Protein AF-A0A0K0FES2-F1 (afdb_monomer)

Structure (mmCIF, N/CA/C/O backbone):
data_AF-A0A0K0FES2-F1
#
_entry.id   AF-A0A0K0FES2-F1
#
loop_
_atom_site.group_PDB
_atom_site.id
_atom_site.type_symbol
_atom_site.label_atom_id
_atom_site.label_alt_id
_atom_site.label_comp_id
_atom_site.label_asym_id
_atom_site.lab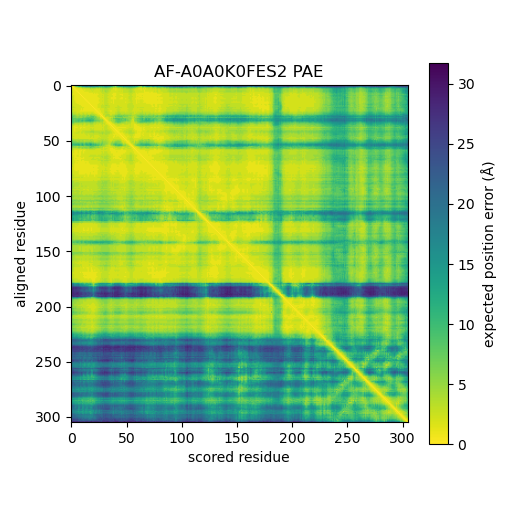el_entity_id
_atom_site.label_seq_id
_atom_site.pdbx_PDB_ins_code
_atom_site.Cartn_x
_atom_site.Cartn_y
_atom_site.Cartn_z
_atom_site.occupancy
_atom_site.B_iso_or_equiv
_atom_site.auth_seq_id
_atom_site.auth_comp_id
_atom_site.auth_asym_id
_atom_site.auth_atom_id
_atom_site.pdbx_PDB_model_num
ATOM 1 N N . MET A 1 1 ? 7.148 21.217 19.632 1.00 57.31 1 MET A N 1
ATOM 2 C CA . MET A 1 1 ? 5.754 20.714 19.602 1.00 57.31 1 MET A CA 1
ATOM 3 C C . MET A 1 1 ? 5.647 19.567 20.592 1.00 57.31 1 MET A C 1
ATOM 5 O O . MET A 1 1 ? 6.517 18.709 20.567 1.00 57.31 1 MET A O 1
ATOM 9 N N . THR A 1 2 ? 4.673 19.573 21.501 1.00 81.00 2 THR A N 1
ATOM 10 C CA . THR A 1 2 ? 4.538 18.557 22.569 1.00 81.00 2 THR A CA 1
ATOM 11 C C . THR A 1 2 ? 3.471 17.501 22.274 1.00 81.00 2 THR A C 1
ATOM 13 O O . THR A 1 2 ? 3.542 16.407 22.841 1.00 81.00 2 THR A O 1
ATOM 16 N N . GLU A 1 3 ? 2.556 17.795 21.350 1.00 92.50 3 GLU A N 1
ATOM 17 C CA . GLU A 1 3 ? 1.359 17.010 21.032 1.00 92.50 3 GLU A CA 1
ATOM 18 C C . GLU A 1 3 ? 1.371 16.481 19.591 1.00 92.50 3 GLU A C 1
ATOM 20 O O . GLU A 1 3 ? 2.145 16.947 18.751 1.00 92.50 3 GLU A O 1
ATOM 25 N N . LEU A 1 4 ? 0.512 15.495 19.319 1.00 96.62 4 LEU A N 1
ATOM 26 C CA . LEU A 1 4 ? 0.310 14.952 17.977 1.00 96.62 4 LEU A CA 1
ATOM 27 C C . LEU A 1 4 ? -0.420 15.959 17.082 1.00 96.62 4 LEU A C 1
ATOM 29 O O . LEU A 1 4 ? -1.305 16.694 17.522 1.00 96.62 4 LEU A O 1
ATOM 33 N N . ASN A 1 5 ? -0.091 15.959 15.794 1.00 97.00 5 ASN A N 1
ATOM 34 C CA . ASN A 1 5 ? -0.715 16.852 14.827 1.00 97.00 5 ASN A CA 1
ATOM 35 C C . ASN A 1 5 ? -2.089 16.326 14.371 1.00 97.00 5 ASN A C 1
ATOM 37 O O . ASN A 1 5 ? -2.233 15.639 13.356 1.00 97.00 5 ASN A O 1
ATOM 41 N N . ASN A 1 6 ? -3.128 16.703 15.118 1.00 95.62 6 ASN A N 1
ATOM 42 C CA . ASN A 1 6 ? -4.512 16.300 14.852 1.00 95.62 6 ASN A CA 1
ATOM 43 C C . ASN A 1 6 ? -5.015 16.696 13.454 1.00 95.62 6 ASN A C 1
ATOM 45 O O . ASN A 1 6 ? -5.853 15.998 12.886 1.00 95.62 6 ASN A O 1
ATOM 49 N N . ASN A 1 7 ? -4.510 17.787 12.870 1.00 97.62 7 ASN A N 1
ATOM 50 C CA . ASN A 1 7 ? -4.913 18.212 11.529 1.00 97.62 7 ASN A CA 1
ATOM 51 C C . ASN A 1 7 ? -4.435 17.216 10.460 1.00 97.62 7 ASN A C 1
ATOM 53 O O . ASN A 1 7 ? -5.210 16.805 9.598 1.00 97.62 7 ASN A O 1
ATOM 57 N N . ILE A 1 8 ? -3.174 16.781 10.535 1.00 98.12 8 ILE A N 1
ATOM 58 C CA . ILE A 1 8 ? -2.629 15.780 9.608 1.00 98.12 8 ILE A CA 1
ATOM 59 C C . ILE A 1 8 ? -3.316 14.428 9.798 1.00 98.12 8 ILE A C 1
ATOM 61 O O . ILE A 1 8 ? -3.669 13.792 8.804 1.00 98.12 8 ILE A O 1
ATOM 65 N N . ILE A 1 9 ? -3.605 14.036 11.044 1.00 98.31 9 ILE A N 1
ATOM 66 C CA . ILE A 1 9 ? -4.370 12.815 11.320 1.00 98.31 9 ILE A CA 1
ATOM 67 C C . ILE A 1 9 ? -5.746 12.878 10.647 1.00 98.31 9 ILE A C 1
ATOM 69 O O . ILE A 1 9 ? -6.097 11.982 9.880 1.00 98.31 9 ILE A O 1
ATOM 73 N N . LYS A 1 10 ? -6.503 13.967 10.839 1.00 98.00 10 LYS A N 1
ATOM 74 C CA . LYS A 1 10 ? -7.818 14.148 10.198 1.00 98.00 10 LYS A CA 1
ATOM 75 C C . LYS A 1 10 ? -7.722 14.141 8.666 1.00 98.00 10 LYS A C 1
ATOM 77 O O . LYS A 1 10 ? -8.583 13.550 8.016 1.00 98.00 10 LYS A O 1
ATOM 82 N N . LYS A 1 11 ? -6.670 14.720 8.074 1.00 98.25 11 LYS A N 1
ATOM 83 C CA . LYS A 1 11 ? -6.424 14.666 6.619 1.00 98.25 11 LYS A CA 1
ATOM 84 C C . LYS A 1 11 ? -6.159 13.244 6.117 1.00 98.25 11 LYS A C 1
ATOM 86 O O . LYS A 1 11 ? -6.722 12.867 5.093 1.00 98.25 11 LYS A O 1
ATOM 91 N N . ALA A 1 12 ? -5.348 12.458 6.827 1.00 98.38 12 ALA A N 1
ATOM 92 C CA . ALA A 1 12 ? -5.082 11.059 6.484 1.00 98.38 12 ALA A CA 1
ATOM 93 C C . ALA A 1 12 ? -6.364 10.214 6.545 1.00 98.38 12 ALA A C 1
ATOM 95 O O . ALA A 1 12 ? -6.692 9.506 5.594 1.00 98.38 12 ALA A O 1
ATOM 96 N N . LEU A 1 13 ? -7.145 10.356 7.622 1.00 98.50 13 LEU A N 1
ATOM 97 C CA . LEU A 1 13 ? -8.442 9.687 7.745 1.00 98.50 13 LEU A CA 1
ATOM 98 C C . LEU A 1 13 ? -9.371 10.077 6.595 1.00 98.50 13 LEU A C 1
ATOM 100 O O . LEU A 1 13 ? -9.965 9.204 5.965 1.00 98.50 13 LEU A O 1
ATOM 104 N N . LYS A 1 14 ? -9.442 11.373 6.264 1.00 98.50 14 LYS A N 1
ATOM 105 C CA . LYS A 1 14 ? -10.292 11.865 5.177 1.00 98.50 14 LYS A CA 1
ATOM 106 C C . LYS A 1 14 ? -9.908 11.293 3.815 1.00 98.50 14 LYS A C 1
ATOM 108 O O . LYS A 1 14 ? -10.781 10.999 3.003 1.00 98.50 14 LYS A O 1
ATOM 113 N N . GLU A 1 15 ? -8.618 11.120 3.561 1.00 98.25 15 GLU A N 1
ATOM 114 C CA . GLU A 1 15 ? -8.127 10.498 2.335 1.00 98.25 15 GLU A CA 1
ATOM 115 C C . GLU A 1 15 ? -8.593 9.041 2.201 1.00 98.25 15 GLU A C 1
ATOM 117 O O . GLU A 1 15 ? -9.070 8.648 1.134 1.00 98.25 15 GLU A O 1
ATOM 122 N N . ILE A 1 16 ? -8.572 8.269 3.290 1.00 98.38 16 ILE A N 1
ATOM 123 C CA . ILE A 1 16 ? -9.132 6.912 3.304 1.00 98.38 16 ILE A CA 1
ATOM 124 C C . ILE A 1 16 ? -10.646 6.947 3.048 1.00 98.38 16 ILE A C 1
ATOM 126 O O . ILE A 1 16 ? -11.148 6.143 2.261 1.00 98.38 16 ILE A O 1
ATOM 130 N N . GLU A 1 17 ? -11.388 7.886 3.646 1.00 97.88 17 GLU A N 1
ATOM 131 C CA . GLU A 1 17 ? -12.835 8.019 3.402 1.00 97.88 17 GLU A CA 1
ATOM 132 C C . GLU A 1 17 ? -13.172 8.351 1.945 1.00 97.88 17 GLU A C 1
ATOM 134 O O . GLU A 1 17 ? -14.195 7.902 1.421 1.00 97.88 17 GLU A O 1
ATOM 139 N N . ASN A 1 18 ? -12.334 9.156 1.291 1.00 97.12 18 ASN A N 1
ATOM 140 C CA . ASN A 1 18 ? -12.548 9.567 -0.092 1.00 97.12 18 ASN A CA 1
ATOM 141 C C . ASN A 1 18 ? -12.348 8.398 -1.068 1.00 97.12 18 ASN A C 1
ATOM 143 O O . ASN A 1 18 ? -13.050 8.319 -2.077 1.00 97.12 18 ASN A O 1
ATOM 147 N N . ASN A 1 19 ? -11.439 7.474 -0.747 1.00 95.88 19 ASN A N 1
ATOM 148 C CA . ASN A 1 19 ? -11.066 6.353 -1.613 1.00 95.88 19 ASN A CA 1
ATOM 149 C C . ASN A 1 19 ? -11.751 5.025 -1.248 1.00 95.88 19 ASN A C 1
ATOM 151 O O . ASN A 1 19 ? -11.689 4.060 -2.013 1.00 95.88 19 ASN A O 1
ATOM 155 N N . THR A 1 20 ? -12.428 4.952 -0.099 1.00 95.56 20 THR A N 1
ATOM 156 C CA . THR A 1 20 ? -13.037 3.710 0.402 1.00 95.56 20 THR A CA 1
ATOM 157 C C . THR A 1 20 ? -14.425 3.928 0.995 1.00 95.56 20 THR A C 1
ATOM 159 O O . THR A 1 20 ? -14.884 5.061 1.142 1.00 95.56 20 THR A O 1
ATOM 162 N N . CYS A 1 21 ? -15.129 2.850 1.344 1.00 93.94 21 CYS A N 1
ATOM 163 C CA . CYS A 1 21 ? -16.386 2.949 2.092 1.00 93.94 21 CYS A CA 1
ATOM 164 C C . CYS A 1 21 ? -16.194 3.191 3.601 1.00 93.94 21 CYS A C 1
ATOM 166 O O . CYS A 1 21 ? -17.184 3.408 4.299 1.00 93.94 21 CYS A O 1
ATOM 168 N N . ILE A 1 22 ? -14.956 3.157 4.114 1.00 96.06 22 ILE A N 1
ATOM 169 C CA . ILE A 1 22 ? -14.665 3.359 5.538 1.00 96.06 22 ILE A CA 1
ATOM 170 C C . ILE A 1 22 ? -15.002 4.792 5.937 1.00 96.06 22 ILE A C 1
ATOM 172 O O . ILE A 1 22 ? -14.721 5.736 5.201 1.00 96.06 22 ILE A O 1
ATOM 176 N N . ARG A 1 23 ? -15.621 4.963 7.104 1.00 96.31 23 ARG A N 1
ATOM 177 C CA . ARG A 1 23 ? -15.971 6.272 7.663 1.00 96.31 23 ARG A CA 1
ATOM 178 C C . ARG A 1 23 ? -15.455 6.373 9.084 1.00 96.31 23 ARG A C 1
ATOM 180 O O . ARG A 1 23 ? -15.642 5.447 9.873 1.00 96.31 23 ARG A O 1
ATOM 187 N N . PHE A 1 24 ? -14.840 7.503 9.401 1.00 96.50 24 PHE A N 1
ATOM 188 C CA . PHE A 1 24 ? -14.320 7.796 10.725 1.00 96.50 24 PHE A CA 1
ATOM 189 C C . PHE A 1 24 ? -15.218 8.834 11.388 1.00 96.50 24 PHE A C 1
ATOM 191 O O . PHE A 1 24 ? -15.432 9.926 10.868 1.00 96.50 24 PHE A O 1
ATOM 198 N N . LYS A 1 25 ? -15.757 8.489 12.558 1.00 94.88 25 LYS A N 1
ATOM 199 C CA . LYS A 1 25 ? -16.546 9.406 13.379 1.00 94.88 25 LYS A CA 1
ATOM 200 C C . LYS A 1 25 ? -15.767 9.715 14.648 1.00 94.88 25 LYS A C 1
ATOM 202 O O . LYS A 1 25 ? -15.467 8.807 15.418 1.00 94.88 25 LYS A O 1
ATOM 207 N N . GLU A 1 26 ? -15.456 10.990 14.852 1.00 93.12 26 GLU A N 1
ATOM 208 C CA . GLU A 1 26 ? -14.838 11.471 16.087 1.00 93.12 26 GLU A CA 1
ATOM 209 C C . GLU A 1 26 ? -15.763 11.163 17.275 1.00 93.12 26 GLU A C 1
ATOM 211 O O . GLU A 1 26 ? -16.972 11.409 17.220 1.00 93.12 26 GLU A O 1
ATOM 216 N N . ASN A 1 27 ? -15.205 10.558 18.325 1.00 90.69 27 ASN A N 1
ATOM 217 C CA . ASN A 1 27 ? -15.941 10.154 19.516 1.00 90.69 27 ASN A CA 1
ATOM 218 C C . ASN A 1 27 ? -15.204 10.626 20.772 1.00 90.69 27 ASN A C 1
ATOM 220 O O . ASN A 1 27 ? -14.269 9.974 21.233 1.00 90.69 27 ASN A O 1
ATOM 224 N N . ASN A 1 28 ? -15.682 11.726 21.352 1.00 87.31 28 ASN A N 1
ATOM 225 C CA . ASN A 1 28 ? -15.102 12.325 22.557 1.00 87.31 28 ASN A CA 1
ATOM 226 C C . ASN A 1 28 ? -15.301 11.470 23.821 1.00 87.31 28 ASN A C 1
ATOM 228 O O . ASN A 1 28 ? -14.678 11.740 24.841 1.00 87.31 28 ASN A O 1
ATOM 232 N N . LEU A 1 29 ? -16.168 10.453 23.769 1.00 86.25 29 LEU A N 1
ATOM 233 C CA . LEU A 1 29 ? -16.446 9.545 24.885 1.00 86.25 29 LEU A CA 1
ATOM 234 C C . LEU A 1 29 ? -15.636 8.241 24.806 1.00 86.25 29 LEU A C 1
ATOM 236 O O . LEU A 1 29 ? -15.808 7.367 25.657 1.00 86.25 29 LEU A O 1
ATOM 240 N N . LEU A 1 30 ? -14.784 8.078 23.784 1.00 86.19 30 LEU A N 1
ATOM 241 C CA . LEU A 1 30 ? -13.970 6.878 23.616 1.00 86.19 30 LEU A CA 1
ATOM 242 C C . LEU A 1 30 ? -13.011 6.720 24.804 1.00 86.19 30 LEU A C 1
ATOM 244 O O . LEU A 1 30 ? -12.129 7.546 25.025 1.00 86.19 30 LEU A O 1
ATOM 248 N N . ASN A 1 31 ? -13.165 5.627 25.546 1.00 84.06 31 ASN A N 1
ATOM 249 C CA . ASN A 1 31 ? -12.273 5.248 26.636 1.00 84.06 31 ASN A CA 1
ATOM 250 C C . ASN A 1 31 ? -11.891 3.762 26.525 1.00 84.06 31 ASN A C 1
ATOM 252 O O . ASN A 1 31 ? -12.189 3.101 25.530 1.00 84.06 31 ASN A O 1
ATOM 256 N N . ASN A 1 32 ? -11.206 3.231 27.539 1.00 81.75 32 ASN A N 1
ATOM 257 C CA . ASN A 1 32 ? -10.694 1.857 27.533 1.00 81.75 32 ASN A CA 1
ATOM 258 C C . ASN A 1 32 ? -11.790 0.783 27.391 1.00 81.75 32 ASN A C 1
ATOM 260 O O . ASN A 1 32 ? -11.483 -0.314 26.942 1.00 81.75 32 ASN A O 1
ATOM 264 N N . ASN A 1 33 ? -13.047 1.096 27.711 1.00 83.19 33 ASN A N 1
ATOM 265 C CA . ASN A 1 33 ? -14.164 0.147 27.737 1.00 83.19 33 ASN A CA 1
ATOM 266 C C . ASN A 1 33 ? -15.041 0.195 26.477 1.00 83.19 33 ASN A C 1
ATOM 268 O O . ASN A 1 33 ? -16.095 -0.438 26.436 1.00 83.19 33 ASN A O 1
ATOM 272 N N . ASN A 1 34 ? -14.662 0.979 25.463 1.00 85.25 34 ASN A N 1
ATOM 273 C CA . ASN A 1 34 ? -15.439 1.117 24.237 1.00 85.25 34 ASN A CA 1
ATOM 274 C C . ASN A 1 34 ? -14.571 0.834 23.014 1.00 85.25 34 ASN A C 1
ATOM 276 O O . ASN A 1 34 ? -13.419 1.253 22.931 1.00 85.25 34 ASN A O 1
ATOM 280 N N . LYS A 1 35 ? -15.160 0.164 22.023 1.00 89.75 35 LYS A N 1
ATOM 281 C CA . LYS A 1 35 ? -14.510 -0.126 20.747 1.00 89.75 35 LYS A CA 1
ATOM 282 C C . LYS A 1 35 ? -14.267 1.154 19.945 1.00 89.75 35 LYS A C 1
ATOM 284 O O . LYS A 1 35 ? -15.179 1.952 19.733 1.00 89.75 35 LYS A O 1
ATOM 289 N N . GLY A 1 36 ? -13.055 1.295 19.424 1.00 90.88 36 GLY A N 1
ATOM 290 C CA . GLY A 1 36 ? -12.657 2.391 18.545 1.00 90.88 36 GLY A CA 1
ATOM 291 C C . GLY A 1 36 ? -11.145 2.445 18.376 1.00 90.88 36 GLY A C 1
ATOM 292 O O . GLY A 1 36 ? -10.423 1.692 19.026 1.00 90.88 36 GLY A O 1
ATOM 293 N N . ILE A 1 37 ? -10.674 3.336 17.508 1.00 93.75 37 ILE A N 1
ATOM 294 C CA . ILE A 1 37 ? -9.248 3.632 17.353 1.00 93.75 37 ILE A CA 1
ATOM 295 C C . ILE A 1 37 ? -8.942 4.920 18.118 1.00 93.75 37 ILE A C 1
ATOM 297 O O . ILE A 1 37 ? -9.651 5.911 17.947 1.00 93.75 37 ILE A O 1
ATOM 301 N N . ILE A 1 38 ? -7.893 4.906 18.939 1.00 94.44 38 ILE A N 1
ATOM 302 C CA . ILE A 1 38 ? -7.364 6.089 19.627 1.00 94.44 38 ILE A CA 1
ATOM 303 C C . ILE A 1 38 ? -5.935 6.363 19.157 1.00 94.44 38 ILE A C 1
ATOM 305 O O . ILE A 1 38 ? -5.155 5.431 18.984 1.00 94.44 38 ILE A O 1
ATOM 309 N N . PHE A 1 39 ? -5.587 7.631 18.948 1.00 96.00 39 PHE A N 1
ATOM 310 C CA . PHE A 1 39 ? -4.225 8.034 18.601 1.00 96.00 39 PHE A CA 1
ATOM 311 C C . PHE A 1 39 ? -3.495 8.472 19.867 1.00 96.00 39 PHE A C 1
ATOM 313 O O . PHE A 1 39 ? -3.921 9.425 20.520 1.00 96.00 39 PHE A O 1
ATOM 320 N N . GLU A 1 40 ? -2.412 7.784 20.222 1.00 95.50 40 GLU A N 1
ATOM 321 C CA . GLU A 1 40 ? -1.631 8.084 21.427 1.00 95.50 40 GLU A CA 1
ATOM 322 C C . GLU A 1 40 ? -0.166 8.349 21.061 1.00 95.50 40 GLU A C 1
ATOM 324 O O . GLU A 1 40 ? 0.407 7.732 20.157 1.00 95.50 40 GLU A O 1
ATOM 329 N N . LYS A 1 41 ? 0.445 9.315 21.755 1.00 96.94 4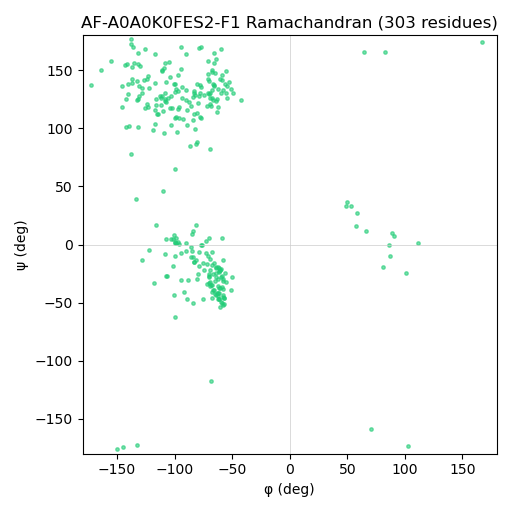1 LYS A N 1
ATOM 330 C CA . LYS A 1 41 ? 1.853 9.655 21.556 1.00 96.94 41 LYS A CA 1
ATOM 331 C C . LYS A 1 41 ? 2.734 8.536 22.099 1.00 96.94 41 LYS A C 1
ATOM 333 O O . LYS A 1 41 ? 2.602 8.147 23.256 1.00 96.94 41 LYS A O 1
ATOM 338 N N . SER A 1 42 ? 3.689 8.094 21.294 1.00 96.62 42 SER A N 1
ATOM 339 C CA . SER A 1 42 ? 4.649 7.051 21.647 1.00 96.62 42 SER A CA 1
ATOM 340 C C . SER A 1 42 ? 6.061 7.412 21.175 1.00 96.62 42 SER A C 1
ATOM 342 O O . SER A 1 42 ? 6.286 8.450 20.552 1.00 96.62 42 SER A O 1
ATOM 344 N N . LYS A 1 43 ? 7.031 6.556 21.509 1.00 95.94 43 LYS A N 1
ATOM 345 C CA . LYS A 1 43 ? 8.417 6.625 21.014 1.00 95.94 43 LYS A CA 1
ATOM 346 C C . LYS A 1 43 ? 8.591 5.966 19.645 1.00 95.94 43 LYS A C 1
ATOM 348 O O . LYS A 1 43 ? 9.616 6.171 19.008 1.00 95.94 43 LYS A O 1
ATOM 353 N N . VAL A 1 44 ? 7.616 5.165 19.220 1.00 94.81 44 VAL A N 1
ATOM 354 C CA . VAL A 1 44 ? 7.608 4.453 17.939 1.00 94.81 44 VAL A CA 1
ATOM 355 C C . VAL A 1 44 ? 6.228 4.554 17.304 1.00 94.81 44 VAL A C 1
ATOM 357 O O . VAL A 1 44 ? 5.228 4.691 18.013 1.00 94.81 44 VAL A O 1
ATOM 360 N N . CYS A 1 45 ? 6.181 4.480 15.979 1.00 96.69 45 CYS A N 1
ATOM 361 C CA . CYS A 1 45 ? 4.935 4.436 15.221 1.00 96.69 45 CYS A CA 1
ATOM 362 C C . CYS A 1 45 ? 4.541 2.972 15.051 1.00 96.69 45 CYS A C 1
ATOM 364 O O . CYS A 1 45 ? 5.378 2.153 14.666 1.00 96.69 45 CYS A O 1
ATOM 366 N N . SER A 1 46 ? 3.332 2.626 15.486 1.00 96.81 46 SER A N 1
ATOM 367 C CA . SER A 1 46 ? 2.846 1.251 15.419 1.00 96.81 46 SER A CA 1
ATOM 368 C C . SER A 1 46 ? 1.336 1.160 15.596 1.00 96.81 46 SER A C 1
ATOM 370 O O . SER A 1 46 ? 0.718 1.904 16.364 1.00 96.81 46 SER A O 1
ATOM 372 N N . SER A 1 47 ? 0.738 0.155 14.970 1.00 96.88 47 SER A N 1
ATOM 373 C CA . SER A 1 47 ? -0.626 -0.264 15.251 1.00 96.88 47 SER A CA 1
ATOM 374 C C . SER A 1 47 ? -0.755 -1.778 15.199 1.00 96.88 47 SER A C 1
ATOM 376 O O . SER A 1 47 ? 0.016 -2.476 14.540 1.00 96.88 47 SER A O 1
ATOM 378 N N . TYR A 1 48 ? -1.759 -2.290 15.904 1.00 94.69 48 TYR A N 1
ATOM 379 C CA . TYR A 1 48 ? -2.193 -3.663 15.710 1.00 94.69 48 TYR A CA 1
ATOM 380 C C . TYR A 1 48 ? -2.831 -3.832 14.333 1.00 94.69 48 TYR A C 1
ATOM 382 O O . TYR A 1 48 ? -3.450 -2.915 13.795 1.00 94.69 48 TYR A O 1
ATOM 390 N N . VAL A 1 49 ? -2.709 -5.039 13.785 1.00 93.12 49 VAL A N 1
ATOM 391 C CA . VAL A 1 49 ? -3.264 -5.362 12.474 1.00 93.12 49 VAL A CA 1
ATOM 392 C C . VAL A 1 49 ? -4.725 -5.777 12.609 1.00 93.12 49 VAL A C 1
ATOM 394 O O . VAL A 1 49 ? -5.042 -6.782 13.244 1.00 93.12 49 VAL A O 1
ATOM 397 N N . GLY A 1 50 ? -5.611 -5.023 11.964 1.00 91.69 50 GLY A N 1
ATOM 398 C CA . GLY A 1 50 ? -7.051 -5.251 11.972 1.00 91.69 50 GLY A CA 1
ATOM 399 C C . GLY A 1 50 ? -7.677 -4.945 13.328 1.00 91.69 50 GLY A C 1
ATOM 400 O O . GLY A 1 50 ? -7.118 -4.212 14.142 1.00 91.69 50 GLY A O 1
ATOM 401 N N . LEU A 1 51 ? -8.855 -5.522 13.574 1.00 89.56 51 LEU A N 1
ATOM 402 C CA . LEU A 1 51 ? -9.532 -5.405 14.861 1.00 89.56 51 LEU A CA 1
ATOM 403 C C . LEU A 1 51 ? -8.949 -6.418 15.853 1.00 89.56 51 LEU A C 1
ATOM 405 O O . LEU A 1 51 ? -9.476 -7.522 15.992 1.00 89.56 51 LEU A O 1
ATOM 409 N N . ALA A 1 52 ? -7.874 -6.041 16.543 1.00 87.31 52 ALA A N 1
ATOM 410 C CA . ALA A 1 52 ? -7.211 -6.922 17.504 1.00 87.31 52 ALA A CA 1
ATOM 411 C C . ALA A 1 52 ? -8.043 -7.154 18.772 1.00 87.31 52 ALA A C 1
ATOM 413 O O . ALA A 1 52 ? -7.938 -8.207 19.398 1.00 87.31 52 ALA A O 1
ATOM 414 N N . PHE A 1 53 ? -8.901 -6.195 19.131 1.00 85.81 53 PHE A N 1
ATOM 415 C CA . PHE A 1 53 ? -9.740 -6.275 20.321 1.00 85.81 53 PHE A CA 1
ATOM 416 C C . PHE A 1 53 ? -11.198 -5.946 19.996 1.00 85.81 53 PHE A C 1
ATOM 418 O O . PHE A 1 53 ? -11.498 -4.912 19.404 1.00 85.81 53 PHE A O 1
ATOM 425 N N . SER A 1 54 ? -12.134 -6.814 20.389 1.00 81.50 54 SER A N 1
ATOM 426 C CA . SER A 1 54 ? -13.547 -6.666 20.010 1.00 81.50 54 SER A CA 1
ATOM 427 C C . SER A 1 54 ? -14.318 -5.653 20.860 1.00 81.50 54 SER A C 1
ATOM 429 O O . SER A 1 54 ? -15.258 -5.042 20.356 1.00 81.50 54 SER A O 1
ATOM 431 N N . ASN A 1 55 ? -13.923 -5.473 22.125 1.00 83.94 55 ASN A N 1
ATOM 432 C CA . ASN A 1 55 ? -14.727 -4.769 23.134 1.00 83.94 55 ASN A CA 1
ATOM 433 C C . ASN A 1 55 ? -14.021 -3.556 23.757 1.00 83.94 55 ASN A C 1
ATOM 435 O O . ASN A 1 55 ? -14.632 -2.841 24.545 1.00 83.94 55 ASN A O 1
ATOM 439 N N . ILE A 1 56 ? -12.755 -3.316 23.413 1.00 88.00 56 ILE A N 1
ATOM 440 C CA . ILE A 1 56 ? -11.945 -2.226 23.972 1.00 88.00 56 ILE A CA 1
ATOM 441 C C . ILE A 1 56 ? -11.358 -1.361 22.859 1.00 88.00 56 ILE A C 1
ATOM 443 O O . ILE A 1 56 ? -11.404 -1.721 21.677 1.00 88.00 56 ILE A O 1
ATOM 447 N N . LYS A 1 57 ? -10.806 -0.209 23.244 1.00 90.38 57 LYS A N 1
ATOM 448 C CA . LYS A 1 57 ? -10.102 0.675 22.317 1.00 90.38 57 LYS A CA 1
ATOM 449 C C . LYS A 1 57 ? -8.834 -0.001 21.783 1.00 90.38 57 LYS A C 1
ATOM 451 O O . LYS A 1 57 ? -8.169 -0.748 22.499 1.00 90.38 57 LYS A O 1
ATOM 456 N N . GLN A 1 58 ? -8.472 0.314 20.546 1.00 93.81 58 GLN A N 1
ATOM 457 C CA . GLN A 1 58 ? -7.199 -0.050 19.935 1.00 93.81 58 GLN A CA 1
ATOM 458 C C . GLN A 1 58 ? -6.364 1.210 19.722 1.00 93.81 58 GLN A C 1
ATOM 460 O O . GLN A 1 58 ? -6.816 2.164 19.089 1.00 93.81 58 GLN A O 1
ATOM 465 N N . THR A 1 59 ? -5.140 1.210 20.238 1.00 95.06 59 THR A N 1
ATOM 466 C CA . THR A 1 59 ? -4.226 2.342 20.085 1.00 95.06 59 THR A CA 1
ATOM 467 C C . THR A 1 59 ? -3.500 2.284 18.738 1.00 95.06 59 THR A C 1
ATOM 469 O O . THR A 1 59 ? -2.940 1.255 18.357 1.00 95.06 59 THR A O 1
ATOM 472 N N . VAL A 1 60 ? -3.485 3.413 18.032 1.00 97.50 60 VAL A N 1
ATOM 473 C CA . VAL A 1 60 ? -2.520 3.751 16.984 1.00 97.50 60 VAL A CA 1
ATOM 474 C C . VAL A 1 60 ? -1.466 4.653 17.620 1.00 97.50 60 VAL A C 1
ATOM 476 O O . VAL A 1 60 ? -1.743 5.792 17.998 1.00 97.50 60 VAL A O 1
ATOM 479 N N . ASN A 1 61 ? -0.262 4.116 17.778 1.00 97.94 61 ASN A N 1
ATOM 480 C CA . ASN A 1 61 ? 0.869 4.821 18.357 1.00 97.94 61 ASN A CA 1
ATOM 481 C C . ASN A 1 61 ? 1.537 5.675 17.286 1.00 97.94 61 ASN A C 1
ATOM 483 O O . ASN A 1 61 ? 1.866 5.174 16.212 1.00 97.94 61 ASN A O 1
ATOM 487 N N . LEU A 1 62 ? 1.776 6.948 17.590 1.00 98.12 62 LEU A N 1
ATOM 488 C CA . LEU A 1 62 ? 2.497 7.859 16.705 1.00 98.12 62 LEU A CA 1
ATOM 489 C C . LEU A 1 62 ? 3.561 8.618 17.489 1.00 98.12 62 LEU A C 1
ATOM 491 O O . LEU A 1 62 ? 3.326 9.063 18.614 1.00 98.12 62 LEU A O 1
ATOM 495 N N . THR A 1 63 ? 4.723 8.825 16.877 1.00 97.62 63 THR A N 1
ATOM 496 C CA . THR A 1 63 ? 5.627 9.889 17.321 1.00 97.62 63 THR A CA 1
ATOM 497 C C . THR A 1 63 ? 5.123 11.246 16.822 1.00 97.62 63 THR A C 1
ATOM 499 O O . THR A 1 63 ? 4.207 11.330 15.994 1.00 97.62 63 THR A O 1
ATOM 502 N N . ILE A 1 64 ? 5.727 12.334 17.309 1.00 96.88 64 ILE A N 1
ATOM 503 C CA . ILE A 1 64 ? 5.406 13.680 16.814 1.00 96.88 64 ILE A CA 1
ATOM 504 C C . ILE A 1 64 ? 5.733 13.768 15.317 1.00 96.88 64 ILE A C 1
ATOM 506 O O . ILE A 1 64 ? 4.925 14.286 14.549 1.00 96.88 64 ILE A O 1
ATOM 510 N N . GLU A 1 65 ? 6.866 13.205 14.900 1.00 95.88 65 GLU A N 1
ATOM 511 C CA . GLU A 1 65 ? 7.336 13.160 13.515 1.00 95.88 65 GLU A CA 1
ATOM 512 C C . GLU A 1 65 ? 6.339 12.421 12.617 1.00 95.88 65 GLU A C 1
ATOM 514 O O . GLU A 1 65 ? 5.826 13.019 11.673 1.00 95.88 65 GLU A O 1
ATOM 519 N N . CYS A 1 66 ? 5.948 11.189 12.969 1.00 96.81 66 CYS A N 1
ATOM 520 C CA . CYS A 1 66 ? 4.944 10.446 12.200 1.00 96.81 66 CYS A CA 1
ATOM 521 C C . CYS A 1 66 ? 3.607 11.184 12.119 1.00 96.81 66 CYS A C 1
ATOM 523 O O . CYS A 1 66 ? 2.942 11.139 11.090 1.00 96.81 66 CYS A O 1
ATOM 525 N N . SER A 1 67 ? 3.198 11.884 13.183 1.00 97.38 67 SER A N 1
ATOM 526 C CA . SER A 1 67 ? 1.945 12.642 13.150 1.00 97.38 67 SER A CA 1
ATOM 527 C C . SER A 1 67 ? 1.999 13.862 12.230 1.00 97.38 67 SER A C 1
ATOM 529 O O . SER A 1 67 ? 0.951 14.306 11.780 1.00 97.38 67 SER A O 1
ATOM 531 N N . ASN A 1 68 ? 3.185 14.395 11.916 1.00 96.81 68 ASN A N 1
ATOM 532 C CA . ASN A 1 68 ? 3.344 15.528 10.998 1.00 96.81 68 ASN A CA 1
ATOM 533 C C . ASN A 1 68 ? 3.356 15.115 9.522 1.00 96.81 68 ASN A C 1
ATOM 535 O O . ASN A 1 68 ? 3.163 15.959 8.647 1.00 96.81 68 ASN A O 1
ATOM 539 N N . GLU A 1 69 ? 3.526 13.827 9.239 1.00 96.38 69 GLU A N 1
ATOM 540 C CA . GLU A 1 69 ? 3.608 13.293 7.890 1.00 96.38 69 GLU A CA 1
ATOM 541 C C . GLU A 1 69 ? 2.422 12.372 7.594 1.00 96.38 69 GLU A C 1
ATOM 543 O O . GLU A 1 69 ? 2.286 11.273 8.132 1.00 96.38 69 GLU A O 1
ATOM 548 N N . LYS A 1 70 ? 1.551 12.815 6.681 1.00 97.69 70 LYS A N 1
ATOM 549 C CA . LYS A 1 70 ? 0.299 12.121 6.341 1.00 97.69 70 LYS A CA 1
ATOM 550 C C . LYS A 1 70 ? 0.510 10.640 6.007 1.00 97.69 70 LYS A C 1
ATOM 552 O O . LYS A 1 70 ? -0.309 9.819 6.405 1.00 97.69 70 LYS A O 1
ATOM 557 N N . GLY A 1 71 ? 1.586 10.286 5.300 1.00 97.62 71 GLY A N 1
ATOM 558 C CA . GLY A 1 71 ? 1.826 8.904 4.893 1.00 97.62 71 GLY A CA 1
ATOM 559 C C . GLY A 1 71 ? 2.170 7.954 6.040 1.00 97.62 71 GLY A C 1
ATOM 560 O O . GLY A 1 71 ? 1.742 6.805 6.006 1.00 97.62 71 GLY A O 1
ATOM 561 N N . TYR A 1 72 ? 2.842 8.414 7.098 1.00 98.12 72 TYR A N 1
ATOM 562 C CA . TYR A 1 72 ? 3.026 7.584 8.293 1.00 98.12 72 TYR A CA 1
ATOM 563 C C . TYR A 1 72 ? 1.694 7.343 9.003 1.00 98.12 72 TYR A C 1
ATOM 565 O O . TYR A 1 72 ? 1.401 6.214 9.384 1.00 98.12 72 TYR A O 1
ATOM 573 N N . VAL A 1 73 ? 0.835 8.363 9.106 1.00 98.50 73 VAL A N 1
ATOM 574 C CA . VAL A 1 73 ? -0.512 8.162 9.663 1.00 98.50 73 VAL A CA 1
ATOM 575 C C . VAL A 1 73 ? -1.326 7.190 8.805 1.00 98.50 73 VAL A C 1
ATOM 577 O O . VAL A 1 73 ? -1.966 6.293 9.346 1.00 98.50 73 VAL A O 1
ATOM 580 N N . LEU A 1 74 ? -1.286 7.328 7.476 1.00 98.69 74 LEU A N 1
ATOM 581 C CA . LEU A 1 74 ? -1.939 6.394 6.556 1.00 98.69 74 LEU A CA 1
ATOM 582 C C . LEU A 1 74 ? -1.421 4.960 6.747 1.00 98.69 74 LEU A C 1
ATOM 584 O O . LEU A 1 74 ? -2.237 4.047 6.799 1.00 98.69 74 LEU A O 1
ATOM 588 N N . HIS A 1 75 ? -0.109 4.757 6.904 1.00 98.56 75 HIS A N 1
ATOM 589 C CA . HIS A 1 75 ? 0.490 3.444 7.171 1.00 98.56 75 HIS A CA 1
ATOM 590 C C . HIS A 1 75 ? -0.083 2.803 8.442 1.00 98.56 75 HIS A C 1
ATOM 592 O O . HIS A 1 75 ? -0.597 1.685 8.400 1.00 98.56 75 HIS A O 1
ATOM 598 N N . GLU A 1 76 ? -0.071 3.532 9.561 1.00 98.50 76 GLU A N 1
ATOM 599 C CA . GLU A 1 76 ? -0.547 2.991 10.838 1.00 98.50 76 GLU A CA 1
ATOM 600 C C . GLU A 1 76 ? -2.065 2.772 10.865 1.00 98.50 76 GLU A C 1
ATOM 602 O O . GLU A 1 76 ? -2.553 1.788 11.424 1.00 98.50 76 GLU A O 1
ATOM 607 N N . VAL A 1 77 ? -2.839 3.649 10.220 1.00 98.31 77 VAL A N 1
ATOM 608 C CA . VAL A 1 77 ? -4.281 3.425 10.047 1.00 98.31 77 VAL A CA 1
ATOM 609 C C . VAL A 1 77 ? -4.532 2.248 9.099 1.00 98.31 77 VAL A C 1
ATOM 611 O O . VAL A 1 77 ? -5.458 1.475 9.327 1.00 98.31 77 VAL A O 1
ATOM 614 N N . GLY A 1 78 ? -3.690 2.054 8.082 1.00 98.06 78 GLY A N 1
ATOM 615 C CA . GLY A 1 78 ? -3.700 0.881 7.210 1.00 98.06 78 GLY A CA 1
ATOM 616 C C . GLY A 1 78 ? -3.546 -0.416 8.001 1.00 98.06 78 GLY A C 1
ATOM 617 O O . GLY A 1 78 ? -4.350 -1.334 7.823 1.00 98.06 78 GLY A O 1
ATOM 618 N N . HIS A 1 79 ? -2.597 -0.466 8.941 1.00 97.75 79 HIS A N 1
ATOM 619 C CA . HIS A 1 79 ? -2.490 -1.569 9.897 1.00 97.75 79 HIS A CA 1
ATOM 620 C C . HIS A 1 79 ? -3.776 -1.760 10.698 1.00 97.75 79 HIS A C 1
ATOM 622 O O . HIS A 1 79 ? -4.323 -2.861 10.687 1.00 97.75 79 HIS A O 1
ATOM 628 N N . ALA A 1 80 ? -4.329 -0.708 11.305 1.00 96.88 80 ALA A N 1
ATOM 629 C CA . ALA A 1 80 ? -5.580 -0.812 12.062 1.00 96.88 80 ALA A CA 1
ATOM 630 C C . ALA A 1 80 ? -6.772 -1.311 11.212 1.00 96.88 80 ALA A C 1
ATOM 632 O O . ALA A 1 80 ? -7.677 -1.970 11.726 1.00 96.88 80 ALA A O 1
ATOM 633 N N . LEU A 1 81 ? -6.752 -1.055 9.900 1.00 96.00 81 LEU A N 1
ATOM 634 C CA . LEU A 1 81 ? -7.703 -1.573 8.908 1.00 96.00 81 LEU A CA 1
ATOM 635 C C . LEU A 1 81 ? -7.336 -2.970 8.368 1.00 96.00 81 LEU A C 1
ATOM 637 O O . LEU A 1 81 ? -7.949 -3.457 7.426 1.00 96.00 81 LEU A O 1
ATOM 641 N N . GLY A 1 82 ? -6.349 -3.650 8.943 1.00 93.75 82 GLY A N 1
ATOM 642 C CA . GLY A 1 82 ? -6.018 -5.035 8.604 1.00 93.75 82 GLY A CA 1
ATOM 643 C C . GLY A 1 82 ? -5.024 -5.206 7.463 1.00 93.75 82 GLY A C 1
ATOM 644 O O . GLY A 1 82 ? -4.820 -6.336 7.018 1.00 93.75 82 GLY A O 1
ATOM 645 N N . LEU A 1 83 ? -4.380 -4.135 6.993 1.00 94.94 83 LEU A N 1
ATOM 646 C CA . LEU A 1 83 ? -3.278 -4.270 6.049 1.00 94.94 83 LEU A CA 1
ATOM 647 C C . LEU A 1 83 ? -2.024 -4.772 6.774 1.00 94.94 83 LEU A C 1
ATOM 649 O O . LEU A 1 83 ? -1.594 -4.219 7.787 1.00 94.94 83 LEU A O 1
ATOM 653 N N . LEU A 1 84 ? -1.428 -5.830 6.236 1.00 94.19 84 LEU A N 1
ATOM 654 C CA . LEU A 1 84 ? -0.097 -6.290 6.622 1.00 94.19 84 LEU A CA 1
ATOM 655 C C . LEU A 1 84 ? 0.961 -5.612 5.757 1.00 94.19 84 LEU A C 1
ATOM 657 O O . LEU A 1 84 ? 0.647 -5.066 4.699 1.00 94.19 84 LEU A O 1
ATOM 661 N N . HIS A 1 85 ? 2.219 -5.674 6.198 1.00 96.44 85 HIS A N 1
ATOM 662 C CA . HIS A 1 85 ? 3.325 -5.225 5.362 1.00 96.44 85 HIS A CA 1
ATOM 663 C C . HIS A 1 85 ? 3.387 -6.005 4.050 1.00 96.44 85 HIS A C 1
ATOM 665 O O . HIS A 1 85 ? 3.173 -7.219 4.024 1.00 96.44 85 HIS A O 1
ATOM 671 N N . GLU A 1 86 ? 3.714 -5.314 2.959 1.00 95.88 86 GLU A N 1
ATOM 672 C CA . GLU A 1 86 ? 3.704 -5.921 1.623 1.00 95.88 86 GLU A CA 1
ATOM 673 C C . GLU A 1 86 ? 4.793 -6.994 1.473 1.00 95.88 86 GLU A C 1
ATOM 675 O O . GLU A 1 86 ? 4.552 -8.057 0.900 1.00 95.88 86 GLU A O 1
ATOM 680 N N . HIS A 1 87 ? 5.954 -6.796 2.107 1.00 95.62 87 HIS A N 1
ATOM 681 C CA . HIS A 1 87 ? 7.025 -7.799 2.174 1.00 95.62 87 HIS A CA 1
ATOM 682 C C . HIS A 1 87 ? 6.703 -8.975 3.105 1.00 95.62 87 HIS A C 1
ATOM 684 O O . HIS A 1 87 ? 7.540 -9.853 3.302 1.00 95.62 87 HIS A O 1
ATOM 690 N N . CYS A 1 88 ? 5.513 -9.026 3.698 1.00 93.75 88 CYS A N 1
ATOM 691 C CA . CYS A 1 88 ? 5.029 -10.189 4.435 1.00 93.75 88 CYS A CA 1
ATOM 692 C C . CYS A 1 88 ? 4.066 -11.042 3.603 1.00 93.75 88 CYS A C 1
ATOM 694 O O . CYS A 1 88 ? 3.589 -12.049 4.106 1.00 93.75 88 CYS A O 1
ATOM 696 N N . ARG A 1 89 ? 3.782 -10.703 2.339 1.00 93.06 89 ARG A N 1
ATOM 697 C CA . ARG A 1 89 ? 2.923 -11.535 1.482 1.00 93.06 89 ARG A CA 1
ATOM 698 C C . ARG A 1 89 ? 3.407 -12.980 1.369 1.00 93.06 89 ARG A C 1
ATOM 700 O O . ARG A 1 89 ? 4.605 -13.256 1.358 1.00 93.06 89 ARG A O 1
ATOM 707 N N . THR A 1 90 ? 2.461 -13.898 1.188 1.00 91.88 90 THR A N 1
ATOM 708 C CA . THR A 1 90 ? 2.737 -15.332 0.986 1.00 91.88 90 THR A CA 1
ATOM 709 C C . THR A 1 90 ? 3.451 -15.634 -0.326 1.00 91.88 90 THR A C 1
ATOM 711 O O . THR A 1 90 ? 4.148 -16.636 -0.419 1.00 91.88 90 THR A O 1
ATOM 714 N N . ASP A 1 91 ? 3.300 -14.773 -1.332 1.00 91.06 91 ASP A N 1
ATOM 715 C CA . ASP A 1 91 ? 3.938 -14.890 -2.643 1.00 91.06 91 ASP A CA 1
ATOM 716 C C . ASP A 1 91 ? 5.162 -13.974 -2.797 1.00 91.06 91 ASP A C 1
ATOM 718 O O . ASP A 1 91 ? 5.744 -13.928 -3.881 1.00 91.06 91 ASP A O 1
ATOM 722 N N . ARG A 1 92 ? 5.581 -13.262 -1.735 1.00 93.81 92 ARG A N 1
ATOM 723 C CA . ARG A 1 92 ? 6.658 -12.257 -1.798 1.00 93.81 92 ARG A CA 1
ATOM 724 C C . ARG A 1 92 ? 7.964 -12.806 -2.363 1.00 93.81 92 ARG A C 1
ATOM 726 O O . ARG A 1 92 ? 8.710 -12.061 -2.986 1.00 93.81 92 ARG A O 1
ATOM 733 N N . ASP A 1 93 ? 8.256 -14.088 -2.133 1.00 94.75 93 ASP A N 1
ATOM 734 C CA . ASP A 1 93 ? 9.549 -14.677 -2.479 1.00 94.75 93 ASP A CA 1
ATOM 735 C C . ASP A 1 93 ? 9.673 -14.843 -4.006 1.00 94.75 93 ASP A C 1
ATOM 737 O O . ASP A 1 93 ? 10.759 -15.116 -4.508 1.00 94.75 93 ASP A O 1
ATOM 741 N N . ASN A 1 94 ? 8.602 -14.600 -4.772 1.00 92.06 94 ASN A N 1
ATOM 742 C CA . ASN A 1 94 ? 8.658 -14.436 -6.227 1.00 92.06 94 ASN A CA 1
ATOM 743 C C . ASN A 1 94 ? 9.139 -13.036 -6.658 1.00 92.06 94 ASN A C 1
ATOM 745 O O . ASN A 1 94 ? 9.572 -12.861 -7.793 1.00 92.06 94 ASN A O 1
ATOM 749 N N . PHE A 1 95 ? 9.082 -12.045 -5.765 1.00 92.06 95 PHE A N 1
ATOM 750 C CA . PHE A 1 95 ? 9.256 -10.621 -6.073 1.00 92.06 95 PHE A CA 1
ATOM 751 C C . PHE A 1 95 ? 10.454 -9.988 -5.362 1.00 92.06 95 PHE A C 1
ATOM 753 O O . PHE A 1 95 ? 11.095 -9.094 -5.920 1.00 92.06 95 PHE A O 1
ATOM 760 N N . VAL A 1 96 ? 10.780 -10.443 -4.151 1.00 96.06 96 VAL A N 1
ATOM 761 C CA . VAL A 1 96 ? 11.885 -9.918 -3.343 1.00 96.06 96 VAL A CA 1
ATOM 762 C C . VAL A 1 96 ? 12.793 -11.023 -2.821 1.00 96.06 96 VAL A C 1
ATOM 764 O O . VAL A 1 96 ? 12.388 -12.172 -2.646 1.00 96.06 96 VAL A O 1
ATOM 767 N N . THR A 1 97 ? 14.044 -10.659 -2.570 1.00 97.19 97 THR A N 1
ATOM 768 C CA . THR A 1 97 ? 15.007 -11.443 -1.797 1.00 97.19 97 THR A CA 1
ATOM 769 C C . THR A 1 97 ? 15.216 -10.762 -0.451 1.00 97.19 97 THR A C 1
ATOM 771 O O . THR A 1 97 ? 15.289 -9.534 -0.387 1.00 97.19 97 THR A O 1
ATOM 774 N N . ILE A 1 98 ? 15.307 -11.561 0.615 1.00 97.38 98 ILE A N 1
ATOM 775 C CA . ILE A 1 98 ? 15.580 -11.089 1.975 1.00 97.38 98 ILE A CA 1
ATOM 776 C C . ILE A 1 98 ? 16.915 -11.665 2.433 1.00 97.38 98 ILE A C 1
ATOM 778 O O . ILE A 1 98 ? 17.077 -12.882 2.526 1.00 97.38 98 ILE A O 1
ATOM 782 N N . ASP A 1 99 ? 17.865 -10.792 2.744 1.00 96.81 99 ASP A N 1
ATOM 783 C CA . ASP A 1 99 ? 19.160 -11.174 3.293 1.00 96.81 99 ASP A CA 1
ATOM 784 C C . ASP A 1 99 ? 19.087 -11.292 4.820 1.00 96.81 99 ASP A C 1
ATOM 786 O O . ASP A 1 99 ? 19.398 -10.355 5.558 1.00 96.81 99 ASP A O 1
ATOM 790 N N . PHE A 1 100 ? 18.665 -12.464 5.303 1.00 95.56 100 PHE A N 1
ATOM 791 C CA . PHE A 1 100 ? 18.511 -12.727 6.739 1.00 95.56 100 PHE A CA 1
ATOM 792 C C . PHE A 1 100 ? 19.817 -12.620 7.539 1.00 95.56 100 PHE A C 1
ATOM 794 O O . PHE A 1 100 ? 19.775 -12.341 8.735 1.00 95.56 100 PHE A O 1
ATOM 801 N N . ASN A 1 101 ? 20.978 -12.779 6.893 1.00 95.38 101 ASN A N 1
ATOM 802 C CA . ASN A 1 101 ? 22.281 -12.606 7.543 1.00 95.38 101 ASN A CA 1
ATOM 803 C C . ASN A 1 101 ? 22.623 -11.127 7.776 1.00 95.38 101 ASN A C 1
ATOM 805 O O . ASN A 1 101 ? 23.537 -10.810 8.536 1.00 95.38 101 ASN A O 1
ATOM 809 N N . ASN A 1 102 ? 21.910 -10.219 7.110 1.00 96.12 102 ASN A N 1
ATOM 810 C CA . ASN A 1 102 ? 22.078 -8.780 7.239 1.00 96.12 102 ASN A CA 1
ATOM 811 C C . ASN A 1 102 ? 21.023 -8.132 8.156 1.00 96.12 102 ASN A C 1
ATOM 813 O O . ASN A 1 102 ? 20.966 -6.911 8.251 1.00 96.12 102 ASN A O 1
ATOM 817 N N . ILE A 1 103 ? 20.197 -8.910 8.856 1.00 96.44 103 ILE A N 1
ATOM 818 C CA . ILE A 1 103 ? 19.186 -8.386 9.784 1.00 96.44 103 ILE A CA 1
ATOM 819 C C . ILE A 1 103 ? 19.764 -8.330 11.200 1.00 96.44 103 ILE A C 1
ATOM 821 O O . ILE A 1 103 ? 20.401 -9.276 11.664 1.00 96.44 103 ILE A O 1
ATOM 825 N N . LYS A 1 104 ? 19.530 -7.224 11.919 1.00 96.31 104 LYS A N 1
ATOM 826 C CA . LYS A 1 104 ? 19.905 -7.099 13.338 1.00 96.31 104 LYS A CA 1
ATOM 827 C C . LYS A 1 104 ? 19.323 -8.250 14.166 1.00 96.31 104 LYS A C 1
ATOM 829 O O . LYS A 1 104 ? 18.148 -8.603 14.036 1.00 96.31 104 LYS A O 1
ATOM 834 N N . THR A 1 105 ? 20.143 -8.804 15.059 1.00 95.75 105 THR A N 1
ATOM 835 C CA . THR A 1 105 ? 19.781 -9.935 15.923 1.00 95.75 105 THR A CA 1
ATOM 836 C C . THR A 1 105 ? 18.439 -9.707 16.624 1.00 95.75 105 THR A C 1
ATOM 838 O O . THR A 1 105 ? 18.204 -8.655 17.212 1.00 95.75 105 THR A O 1
ATOM 841 N N . GLY A 1 106 ? 17.550 -10.702 16.553 1.00 94.62 106 GLY A N 1
ATOM 842 C CA . GLY A 1 106 ? 16.211 -10.653 17.153 1.00 94.62 106 GLY A CA 1
ATOM 843 C C . GLY A 1 106 ? 15.118 -10.031 16.274 1.00 94.62 106 GLY A C 1
ATOM 844 O O . GLY A 1 106 ? 13.943 -10.176 16.599 1.00 94.62 106 GLY A O 1
ATOM 845 N N . LEU A 1 107 ? 15.454 -9.407 15.136 1.00 95.44 107 LEU A N 1
ATOM 846 C CA . LEU A 1 107 ? 14.477 -8.699 14.289 1.00 95.44 107 LEU A CA 1
ATOM 847 C C . LEU A 1 107 ? 13.977 -9.505 13.082 1.00 95.44 107 LEU A C 1
ATOM 849 O O . LEU A 1 107 ? 13.107 -9.032 12.351 1.00 95.44 107 LEU A O 1
ATOM 853 N N . ASN A 1 108 ? 14.431 -10.754 12.921 1.00 91.94 108 ASN A N 1
ATOM 854 C CA . ASN A 1 108 ? 13.970 -11.677 11.870 1.00 91.94 108 ASN A CA 1
ATOM 855 C C . ASN A 1 108 ? 12.446 -11.903 11.886 1.00 91.94 108 ASN A C 1
ATOM 857 O O . ASN A 1 108 ? 11.853 -12.227 10.858 1.00 91.94 108 ASN A O 1
ATOM 861 N N . GLY A 1 109 ? 11.795 -11.715 13.041 1.00 91.94 109 GLY A N 1
ATOM 862 C CA . GLY A 1 109 ? 10.340 -11.807 13.181 1.00 91.94 109 GLY A CA 1
ATOM 863 C C . GLY A 1 109 ? 9.564 -10.842 12.277 1.00 91.94 109 GLY A C 1
ATOM 864 O O . GLY A 1 109 ? 8.500 -11.216 11.793 1.00 91.94 109 GLY A O 1
ATOM 865 N N . ASN A 1 110 ? 10.124 -9.664 11.977 1.00 93.25 110 ASN A N 1
ATOM 866 C CA . ASN A 1 110 ? 9.486 -8.636 11.139 1.00 93.25 110 ASN A CA 1
ATOM 867 C C . ASN A 1 110 ? 9.407 -9.013 9.649 1.00 93.25 110 ASN A C 1
ATOM 869 O O . ASN A 1 110 ? 8.756 -8.330 8.863 1.00 93.25 110 ASN A O 1
ATOM 873 N N . PHE A 1 111 ? 10.078 -10.096 9.254 1.00 94.75 111 PHE A N 1
ATOM 874 C CA . PHE A 1 111 ? 10.124 -10.594 7.882 1.00 94.75 111 PHE A CA 1
ATOM 875 C C . PHE A 1 111 ? 9.476 -11.975 7.761 1.00 94.75 111 PHE A C 1
ATOM 877 O O . PHE A 1 111 ? 9.700 -12.685 6.782 1.00 94.75 111 PHE A O 1
ATOM 884 N N . LYS A 1 112 ? 8.678 -12.416 8.738 1.00 91.19 112 LYS A N 1
ATOM 885 C CA . LYS A 1 112 ? 7.968 -13.697 8.639 1.00 91.19 112 LYS A CA 1
ATOM 886 C C . LYS A 1 112 ? 6.740 -13.574 7.739 1.00 91.19 112 LYS A C 1
ATOM 888 O O . LYS A 1 112 ? 5.983 -12.615 7.842 1.00 91.19 112 LYS A O 1
ATOM 893 N N . ILE A 1 113 ? 6.536 -14.573 6.883 1.00 92.12 113 ILE A N 1
ATOM 894 C CA . ILE A 1 113 ? 5.268 -14.748 6.167 1.00 92.12 113 ILE A CA 1
ATOM 895 C C . ILE A 1 113 ? 4.206 -15.153 7.205 1.00 92.12 113 ILE A C 1
ATOM 897 O O . ILE A 1 113 ? 4.470 -16.052 8.011 1.00 92.12 113 ILE A O 1
ATOM 901 N N . PRO A 1 114 ? 3.029 -14.504 7.239 1.00 86.12 114 PRO A N 1
ATOM 902 C CA . PRO A 1 114 ? 1.960 -14.851 8.155 1.00 86.12 114 PRO A CA 1
ATOM 903 C C . PRO A 1 114 ? 1.426 -16.245 7.816 1.00 86.12 114 PRO A C 1
ATOM 905 O O . PRO A 1 114 ? 1.180 -16.574 6.660 1.00 86.12 114 PRO A O 1
ATOM 908 N N . THR A 1 115 ? 1.194 -17.056 8.844 1.00 81.38 115 THR A N 1
ATOM 909 C CA . THR A 1 115 ? 0.641 -18.416 8.718 1.00 81.38 115 THR A CA 1
ATOM 910 C C . THR A 1 115 ? -0.888 -18.453 8.791 1.00 81.38 115 THR A C 1
ATOM 912 O O . THR A 1 115 ? -1.489 -19.524 8.763 1.00 81.38 115 THR A O 1
ATOM 915 N N . SER A 1 116 ? -1.538 -17.293 8.921 1.00 77.44 116 SER A N 1
ATOM 916 C CA . SER A 1 116 ? -2.987 -17.196 9.096 1.00 77.44 116 SER A CA 1
ATOM 917 C C . SER A 1 116 ? -3.737 -17.638 7.841 1.00 77.44 116 SER A C 1
ATOM 919 O O . SER A 1 116 ? -3.562 -17.056 6.773 1.00 77.44 116 SER A O 1
ATOM 921 N N . VAL A 1 117 ? -4.659 -18.591 7.999 1.00 70.25 117 VAL A N 1
ATOM 922 C CA . VAL A 1 117 ? -5.571 -19.048 6.932 1.00 70.25 117 VAL A CA 1
ATOM 923 C C . VAL A 1 117 ? -6.501 -17.945 6.414 1.00 70.25 117 VAL A C 1
ATOM 925 O O . VAL A 1 117 ? -7.031 -18.044 5.313 1.00 70.25 117 VAL A O 1
ATOM 928 N N . ASN A 1 118 ? -6.686 -16.876 7.195 1.00 72.25 118 ASN A N 1
ATOM 929 C CA . ASN A 1 118 ? -7.526 -15.737 6.824 1.00 72.25 118 ASN A CA 1
ATOM 930 C C . ASN A 1 118 ? -6.780 -14.703 5.970 1.00 72.25 118 ASN A C 1
ATOM 932 O O . ASN A 1 118 ? -7.386 -13.732 5.516 1.00 72.25 118 ASN A O 1
ATOM 936 N N . TYR A 1 119 ? -5.471 -14.874 5.767 1.00 77.50 119 TYR A N 1
ATOM 937 C CA . TYR A 1 119 ? -4.702 -13.975 4.925 1.00 77.50 119 TYR A CA 1
ATOM 938 C C . TYR A 1 119 ? -5.075 -14.154 3.450 1.00 77.50 119 TYR A C 1
ATOM 940 O O . TYR A 1 119 ? -5.072 -15.264 2.920 1.00 77.50 119 TYR A O 1
ATOM 948 N N . LYS A 1 120 ? -5.373 -13.043 2.771 1.00 78.31 120 LYS A N 1
ATOM 949 C CA . LYS A 1 120 ? -5.676 -13.017 1.339 1.00 78.31 120 LYS A CA 1
ATOM 950 C C . LYS A 1 120 ? -4.847 -11.934 0.655 1.00 78.31 120 LYS A C 1
ATOM 952 O O . LYS A 1 120 ? -4.818 -10.796 1.107 1.00 78.31 120 LYS A O 1
ATOM 957 N N . ASN A 1 121 ? -4.277 -12.262 -0.503 1.00 73.44 121 ASN A N 1
ATOM 958 C CA . ASN A 1 121 ? -3.592 -11.299 -1.379 1.00 73.44 121 ASN A CA 1
ATOM 959 C C . ASN A 1 121 ? -4.565 -10.404 -2.176 1.00 73.44 121 ASN A C 1
ATOM 961 O O . ASN A 1 121 ? -4.126 -9.579 -2.973 1.00 73.44 121 ASN A O 1
ATOM 965 N N . TYR A 1 122 ? -5.884 -10.592 -2.011 1.00 75.88 122 TYR A N 1
ATOM 966 C CA . TYR A 1 122 ? -6.961 -9.831 -2.669 1.00 75.88 122 TYR A CA 1
ATOM 967 C C . TYR A 1 122 ? -6.813 -9.674 -4.192 1.00 75.88 122 TYR A C 1
ATOM 969 O O . TYR A 1 122 ? -7.213 -8.662 -4.773 1.00 75.88 122 TYR A O 1
ATOM 977 N N . SER A 1 123 ? -6.240 -10.684 -4.857 1.00 76.56 123 SER A N 1
ATOM 978 C CA . SER A 1 123 ? -5.948 -10.655 -6.297 1.00 76.56 123 SER A CA 1
ATOM 979 C C . SER A 1 123 ? -5.211 -9.374 -6.733 1.00 76.56 123 SER A C 1
ATOM 981 O O . SER A 1 123 ? -5.498 -8.807 -7.793 1.00 76.56 123 SER A O 1
ATOM 983 N N . THR A 1 124 ? -4.305 -8.867 -5.889 1.00 83.81 124 THR A N 1
ATOM 984 C CA . THR A 1 124 ? -3.384 -7.783 -6.249 1.00 83.81 124 THR A CA 1
ATOM 985 C C . THR A 1 124 ? -2.034 -8.362 -6.654 1.00 83.81 124 THR A C 1
ATOM 987 O O . THR A 1 124 ? -1.579 -9.357 -6.079 1.00 83.81 124 THR A O 1
ATOM 990 N N . HIS A 1 125 ? -1.382 -7.702 -7.612 1.00 85.50 125 HIS A N 1
ATOM 991 C CA . HIS A 1 125 ? 0.044 -7.904 -7.861 1.00 85.50 125 HIS A CA 1
ATOM 992 C C . HIS A 1 125 ? 0.847 -7.404 -6.648 1.00 85.50 125 HIS A C 1
ATOM 994 O O . HIS A 1 125 ? 0.298 -6.718 -5.775 1.00 85.50 125 HIS A O 1
ATOM 1000 N N . TYR A 1 126 ? 2.115 -7.798 -6.578 1.00 89.62 126 TYR A N 1
ATOM 1001 C CA . TYR A 1 126 ? 3.034 -7.325 -5.550 1.00 89.62 126 TYR A CA 1
ATOM 1002 C C . TYR A 1 126 ? 3.359 -5.848 -5.784 1.00 89.62 126 TYR A C 1
ATOM 1004 O O . TYR A 1 126 ? 3.779 -5.489 -6.881 1.00 89.62 126 TYR A O 1
ATOM 1012 N N . ASP A 1 127 ? 3.156 -5.005 -4.773 1.00 91.25 127 ASP A N 1
ATOM 1013 C CA . ASP A 1 127 ? 3.282 -3.552 -4.911 1.00 91.25 127 ASP A CA 1
ATOM 1014 C C . ASP A 1 127 ? 4.519 -3.013 -4.182 1.00 91.25 127 ASP A C 1
ATOM 1016 O O . ASP A 1 127 ? 4.483 -2.725 -2.984 1.00 91.25 127 ASP A O 1
ATOM 1020 N N . TYR A 1 128 ? 5.626 -2.836 -4.909 1.00 92.00 128 TYR A N 1
ATOM 1021 C CA . TYR A 1 128 ? 6.870 -2.315 -4.324 1.00 92.00 128 TYR A CA 1
ATOM 1022 C C . TYR A 1 128 ? 6.721 -0.896 -3.756 1.00 92.00 128 TYR A C 1
ATOM 1024 O O . TYR A 1 128 ? 7.490 -0.508 -2.882 1.00 92.00 128 TYR A O 1
ATOM 1032 N N . GLY A 1 129 ? 5.743 -0.130 -4.244 1.00 91.25 129 GLY A N 1
ATOM 1033 C CA . GLY A 1 129 ? 5.448 1.234 -3.820 1.00 91.25 129 GLY A CA 1
ATOM 1034 C C . GLY A 1 129 ? 4.332 1.320 -2.785 1.00 91.25 129 GLY A C 1
ATOM 1035 O O . GLY A 1 129 ? 3.982 2.432 -2.396 1.00 91.25 129 GLY A O 1
ATOM 1036 N N . SER A 1 130 ? 3.773 0.191 -2.331 1.00 95.00 130 SER A N 1
ATOM 1037 C CA . SER A 1 130 ? 2.738 0.171 -1.296 1.00 95.00 130 SER A CA 1
ATOM 1038 C C . SER A 1 130 ? 3.217 0.958 -0.088 1.00 95.00 130 SER A C 1
ATOM 1040 O O . SER A 1 130 ? 4.369 0.827 0.343 1.00 95.00 130 SER A O 1
ATOM 1042 N N . ILE A 1 131 ? 2.315 1.735 0.515 1.00 96.88 131 ILE A N 1
ATOM 1043 C CA . ILE A 1 131 ? 2.647 2.434 1.757 1.00 96.88 131 ILE A CA 1
ATOM 1044 C C . ILE A 1 131 ? 3.012 1.442 2.867 1.00 96.88 131 ILE A C 1
ATOM 1046 O O . ILE A 1 131 ? 3.710 1.800 3.812 1.00 96.88 131 ILE A O 1
ATOM 1050 N N . MET A 1 132 ? 2.570 0.187 2.738 1.00 97.44 132 MET A N 1
ATOM 1051 C CA . MET A 1 132 ? 2.837 -0.918 3.651 1.00 97.44 132 MET A CA 1
ATOM 1052 C C . MET A 1 132 ? 4.158 -1.640 3.352 1.00 97.44 132 MET A C 1
ATOM 1054 O O . MET A 1 132 ? 4.513 -2.567 4.075 1.00 97.44 132 MET A O 1
ATOM 1058 N N . HIS A 1 133 ? 4.908 -1.266 2.315 1.00 97.44 133 HIS A N 1
ATOM 1059 C CA . HIS A 1 133 ? 6.211 -1.872 2.047 1.00 97.44 133 HIS A CA 1
ATOM 1060 C C . HIS A 1 133 ? 7.295 -1.242 2.940 1.00 97.44 133 HIS A C 1
ATOM 1062 O O . HIS A 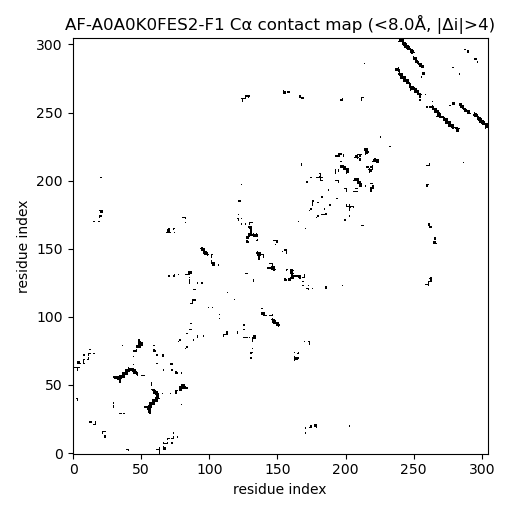1 133 ? 7.338 -0.021 3.148 1.00 97.44 133 HIS A O 1
ATOM 1068 N N . TYR A 1 134 ? 8.191 -2.069 3.480 1.00 97.38 134 TYR A N 1
ATOM 1069 C CA . TYR A 1 134 ? 9.401 -1.602 4.162 1.00 97.38 134 TYR A CA 1
ATOM 1070 C C . TYR A 1 134 ? 10.425 -1.018 3.203 1.00 97.38 134 TYR A C 1
ATOM 1072 O O . TYR A 1 134 ? 10.417 -1.329 2.018 1.00 97.38 134 TYR A O 1
ATOM 1080 N N . ASN A 1 135 ? 11.319 -0.187 3.733 1.00 95.81 135 ASN A N 1
ATOM 1081 C CA . ASN A 1 135 ? 12.496 0.267 3.008 1.00 95.81 135 ASN A CA 1
ATOM 1082 C C . ASN A 1 135 ? 13.462 -0.910 2.768 1.00 95.81 135 ASN A C 1
ATOM 1084 O O . ASN A 1 135 ? 13.594 -1.803 3.605 1.00 95.81 135 ASN A O 1
ATOM 1088 N N . SER A 1 136 ? 14.189 -0.876 1.650 1.00 96.75 136 SER A N 1
ATOM 1089 C CA . SER A 1 136 ? 15.264 -1.817 1.307 1.00 96.75 136 SER A CA 1
ATOM 1090 C C . SER A 1 136 ? 16.315 -2.038 2.412 1.00 96.75 136 SER A C 1
ATOM 1092 O O . SER A 1 136 ? 16.919 -3.106 2.472 1.00 96.75 136 SER A O 1
ATOM 1094 N N . TYR A 1 137 ? 16.549 -1.059 3.290 1.00 96.62 137 TYR A N 1
ATOM 1095 C CA . TYR A 1 137 ? 17.559 -1.104 4.361 1.00 96.62 137 TYR A CA 1
ATOM 1096 C C . TYR A 1 137 ? 16.981 -1.366 5.760 1.00 96.62 137 TYR A C 1
ATOM 1098 O O . TYR A 1 137 ? 17.718 -1.319 6.750 1.00 96.62 137 TYR A O 1
ATOM 1106 N N . GLU A 1 138 ? 15.675 -1.623 5.864 1.00 95.31 138 GLU A N 1
ATOM 1107 C CA . GLU A 1 138 ? 14.994 -1.755 7.150 1.00 95.31 138 GLU A CA 1
ATOM 1108 C C . GLU A 1 138 ? 15.617 -2.872 8.002 1.00 95.31 138 GLU A C 1
ATOM 1110 O O . GLU A 1 138 ? 15.882 -3.972 7.519 1.00 95.31 138 GLU A O 1
ATOM 1115 N N . PHE A 1 139 ? 15.885 -2.575 9.277 1.00 95.56 139 PHE A N 1
ATOM 1116 C CA . PHE A 1 139 ? 16.549 -3.479 10.230 1.00 95.56 139 PHE A CA 1
ATOM 1117 C C . PHE A 1 139 ? 17.945 -4.005 9.843 1.00 95.56 139 PHE A C 1
ATOM 1119 O O . PHE A 1 139 ? 18.434 -4.939 10.485 1.00 95.56 139 PHE A O 1
ATOM 1126 N N . SER A 1 140 ? 18.619 -3.387 8.868 1.00 95.88 140 SER A N 1
ATOM 1127 C CA . SER A 1 140 ? 19.965 -3.791 8.449 1.00 95.88 140 SER A CA 1
ATOM 1128 C C . SER A 1 140 ? 21.005 -3.691 9.574 1.00 95.88 140 SER A C 1
ATOM 1130 O O . SER A 1 140 ? 20.997 -2.734 10.355 1.00 95.88 140 SER A O 1
ATOM 1132 N N . THR A 1 141 ? 21.946 -4.637 9.640 1.00 95.12 141 THR A N 1
ATOM 1133 C CA . THR A 1 141 ? 23.134 -4.546 10.512 1.00 95.12 141 THR A CA 1
ATOM 1134 C C . THR A 1 141 ? 24.127 -3.491 10.032 1.00 95.12 141 THR A C 1
ATOM 1136 O O . THR A 1 141 ? 24.874 -2.951 10.845 1.00 95.12 141 THR A O 1
ATOM 1139 N N . SER A 1 142 ? 24.121 -3.169 8.735 1.00 92.62 142 SER A N 1
ATOM 1140 C CA . SER A 1 142 ? 25.037 -2.220 8.094 1.00 92.62 142 SER A CA 1
ATOM 1141 C C . SER A 1 142 ? 24.272 -1.222 7.226 1.00 92.62 142 SER A C 1
ATOM 1143 O O . SER A 1 142 ? 23.549 -1.617 6.312 1.00 92.62 142 SER A O 1
ATOM 1145 N N . TYR A 1 143 ? 24.460 0.083 7.448 1.00 88.00 143 TYR A N 1
ATOM 1146 C CA . TYR A 1 143 ? 23.661 1.122 6.774 1.00 88.00 143 TYR A CA 1
ATOM 1147 C C . TYR A 1 143 ? 23.786 1.122 5.237 1.00 88.00 143 TYR A C 1
ATOM 1149 O O . TYR A 1 143 ? 22.900 1.620 4.553 1.00 88.00 143 TYR A O 1
ATOM 1157 N N . TRP A 1 144 ? 24.865 0.560 4.683 1.00 91.19 144 TRP A N 1
ATOM 1158 C CA . TRP A 1 144 ? 25.122 0.499 3.238 1.00 91.19 144 TRP A CA 1
ATOM 1159 C C . TRP A 1 144 ? 24.649 -0.799 2.572 1.00 91.19 144 TRP A C 1
ATOM 1161 O O . TRP A 1 144 ? 24.687 -0.902 1.345 1.00 91.19 144 TRP A O 1
ATOM 1171 N N . ARG A 1 145 ? 24.198 -1.795 3.344 1.00 94.69 145 ARG A N 1
ATOM 1172 C CA . ARG A 1 145 ? 23.782 -3.101 2.819 1.00 94.69 145 ARG A CA 1
ATOM 1173 C C . ARG A 1 145 ? 22.267 -3.248 2.911 1.00 94.69 145 ARG A C 1
ATOM 1175 O O . ARG A 1 145 ? 21.693 -3.094 3.987 1.00 94.69 145 ARG A O 1
ATOM 1182 N N . LYS A 1 146 ? 21.631 -3.545 1.778 1.00 96.56 146 LYS A N 1
ATOM 1183 C CA . LYS A 1 146 ? 20.185 -3.784 1.697 1.00 96.56 146 LYS A CA 1
ATOM 1184 C C . LYS A 1 146 ? 19.828 -5.117 2.355 1.00 96.56 146 LYS A C 1
ATOM 1186 O O . LYS A 1 146 ? 20.574 -6.087 2.241 1.00 96.56 146 LYS A O 1
ATOM 1191 N N . VAL A 1 147 ? 18.692 -5.153 3.038 1.00 97.69 147 VAL A N 1
ATOM 1192 C CA . VAL A 1 147 ? 18.043 -6.375 3.534 1.00 97.69 147 VAL A CA 1
ATOM 1193 C C . VAL A 1 147 ? 17.043 -6.893 2.506 1.00 97.69 147 VAL A C 1
ATOM 1195 O O . VAL A 1 147 ? 16.982 -8.095 2.281 1.00 97.69 147 VAL A O 1
ATOM 1198 N N . LEU A 1 148 ? 16.288 -5.994 1.871 1.00 97.25 148 LEU A N 1
ATOM 1199 C CA . LEU A 1 148 ? 15.289 -6.297 0.848 1.00 97.25 148 LEU A CA 1
ATOM 1200 C C . LEU A 1 148 ? 15.794 -5.837 -0.524 1.00 97.25 148 LEU A C 1
ATOM 1202 O O . LEU A 1 148 ? 16.228 -4.694 -0.676 1.00 97.25 148 LEU A O 1
ATOM 1206 N N . THR A 1 149 ? 15.722 -6.719 -1.521 1.00 96.81 149 THR A N 1
ATOM 1207 C CA . THR A 1 149 ? 16.040 -6.404 -2.924 1.00 96.81 149 THR A CA 1
ATOM 1208 C C . THR A 1 149 ? 15.017 -7.017 -3.870 1.00 96.81 149 THR A C 1
ATOM 1210 O O . THR A 1 149 ? 14.529 -8.125 -3.647 1.00 96.81 149 THR A O 1
ATOM 1213 N N . SER A 1 150 ? 14.674 -6.308 -4.940 1.00 93.44 150 SER A N 1
ATOM 1214 C CA . SER A 1 150 ? 13.787 -6.797 -5.989 1.00 93.44 150 SER A CA 1
ATOM 1215 C C . SER A 1 150 ? 14.464 -7.890 -6.811 1.00 93.44 150 SER A C 1
ATOM 1217 O O . SER A 1 150 ? 15.642 -7.799 -7.155 1.00 93.44 150 SER A O 1
ATOM 1219 N N . LYS A 1 151 ? 13.691 -8.918 -7.167 1.00 91.56 151 LYS A N 1
ATOM 1220 C CA . LYS A 1 151 ? 14.099 -9.970 -8.108 1.00 91.56 151 LYS A CA 1
ATOM 1221 C C . LYS A 1 151 ? 13.887 -9.584 -9.574 1.00 91.56 151 LYS A C 1
ATOM 1223 O O . LYS A 1 151 ? 14.351 -10.307 -10.450 1.00 91.56 151 LYS A O 1
ATOM 1228 N N . ILE A 1 152 ? 13.176 -8.485 -9.838 1.00 83.62 152 ILE A N 1
ATOM 1229 C CA . ILE A 1 152 ? 12.800 -8.063 -11.193 1.00 83.62 152 ILE A CA 1
ATOM 1230 C C . ILE A 1 152 ? 13.746 -6.964 -11.690 1.00 83.62 152 ILE A C 1
ATOM 1232 O O . ILE A 1 152 ? 14.477 -7.170 -12.653 1.00 83.62 152 ILE A O 1
ATOM 1236 N N . HIS A 1 153 ? 13.761 -5.810 -11.017 1.00 81.38 153 HIS A N 1
ATOM 1237 C CA . HIS A 1 153 ? 14.582 -4.651 -11.381 1.00 81.38 153 HIS A CA 1
ATOM 1238 C C . HIS A 1 153 ? 15.043 -3.907 -10.128 1.00 81.38 153 HIS A C 1
ATOM 1240 O O . HIS A 1 153 ? 14.242 -3.659 -9.227 1.00 81.38 153 HIS A O 1
ATOM 1246 N N . THR A 1 154 ? 16.313 -3.499 -10.081 1.00 84.56 154 THR A N 1
ATOM 1247 C CA . THR A 1 154 ? 16.899 -2.803 -8.916 1.00 84.56 154 THR A CA 1
ATOM 1248 C C . THR A 1 154 ? 16.270 -1.437 -8.637 1.00 84.56 154 THR A C 1
ATOM 1250 O O . THR A 1 154 ? 16.377 -0.900 -7.538 1.00 84.56 154 THR A O 1
ATOM 1253 N N . GLU A 1 155 ? 15.599 -0.866 -9.627 1.00 82.00 155 GLU A N 1
ATOM 1254 C CA . GLU A 1 155 ? 14.861 0.386 -9.562 1.00 82.00 155 GLU A CA 1
ATOM 1255 C C . GLU A 1 155 ? 13.670 0.278 -8.605 1.00 82.00 155 GLU A C 1
ATOM 1257 O O . GLU A 1 155 ? 13.371 1.240 -7.897 1.00 82.00 155 GLU A O 1
ATOM 1262 N N . TYR A 1 156 ? 13.066 -0.909 -8.483 1.00 86.12 156 TYR A N 1
ATOM 1263 C CA . TYR A 1 156 ? 12.013 -1.160 -7.500 1.00 86.12 156 TYR A CA 1
ATOM 1264 C C . TYR A 1 156 ? 12.513 -1.042 -6.057 1.00 86.12 156 TYR A C 1
ATOM 1266 O O . TYR A 1 156 ? 11.751 -0.621 -5.189 1.00 86.12 156 TYR A O 1
ATOM 1274 N N . ASP A 1 157 ? 13.798 -1.301 -5.790 1.00 90.44 157 ASP A N 1
ATOM 1275 C CA . ASP A 1 157 ? 14.388 -1.105 -4.458 1.00 90.44 157 ASP A CA 1
ATOM 1276 C C . ASP A 1 157 ? 14.261 0.351 -3.981 1.00 90.44 157 ASP A C 1
ATOM 1278 O O . ASP A 1 157 ? 14.255 0.612 -2.778 1.00 90.44 157 ASP A O 1
ATOM 1282 N N . ARG A 1 158 ? 14.190 1.311 -4.918 1.00 85.00 158 ARG A N 1
ATOM 1283 C CA . ARG A 1 158 ? 14.055 2.749 -4.626 1.00 85.00 158 ARG A CA 1
ATOM 1284 C C . ARG A 1 158 ? 12.617 3.163 -4.321 1.00 85.00 158 ARG A C 1
ATOM 1286 O O . ARG A 1 158 ? 12.397 4.278 -3.862 1.00 85.00 158 ARG A O 1
ATOM 1293 N N . MET A 1 159 ? 11.652 2.296 -4.605 1.00 86.50 159 MET A N 1
ATOM 1294 C CA . MET A 1 159 ? 10.223 2.544 -4.388 1.00 86.50 159 MET A CA 1
ATOM 1295 C C . MET A 1 159 ? 9.755 1.987 -3.047 1.00 86.50 159 MET A C 1
ATOM 1297 O O . MET A 1 159 ? 8.869 2.551 -2.402 1.00 86.50 159 MET A O 1
ATOM 1301 N N . MET A 1 160 ? 10.409 0.910 -2.614 1.00 92.94 160 MET A N 1
ATOM 1302 C CA . MET A 1 160 ? 10.238 0.299 -1.306 1.00 92.94 160 MET A CA 1
ATOM 1303 C C . MET A 1 160 ? 10.440 1.323 -0.183 1.00 92.94 160 MET A C 1
ATOM 1305 O O . MET A 1 160 ? 11.482 1.973 -0.089 1.00 92.94 160 MET A O 1
ATOM 1309 N N . GLY A 1 161 ? 9.458 1.431 0.713 1.00 95.12 161 GLY A N 1
ATOM 1310 C CA . GLY A 1 161 ? 9.553 2.277 1.904 1.00 95.12 161 GLY A CA 1
ATOM 1311 C C . GLY A 1 161 ? 9.059 3.712 1.734 1.00 95.12 161 GLY A C 1
ATOM 1312 O O . GLY A 1 161 ? 9.207 4.496 2.668 1.00 95.12 161 GLY A O 1
ATOM 1313 N N . GLN A 1 162 ? 8.453 4.074 0.597 1.00 93.19 162 GLN A N 1
ATOM 1314 C CA . GLN A 1 162 ? 7.834 5.393 0.442 1.00 93.19 162 GLN A CA 1
ATOM 1315 C C . GLN A 1 162 ? 6.738 5.638 1.502 1.00 93.19 162 GLN A C 1
ATOM 1317 O O . GLN A 1 162 ? 6.041 4.714 1.935 1.00 93.19 162 GLN A O 1
ATOM 1322 N N . ARG A 1 163 ? 6.595 6.893 1.945 1.00 94.50 163 ARG A N 1
ATOM 1323 C CA . ARG A 1 163 ? 5.600 7.342 2.942 1.00 94.50 163 ARG A CA 1
ATOM 1324 C C . ARG A 1 163 ? 4.884 8.614 2.484 1.00 94.50 163 ARG A C 1
ATOM 1326 O O . ARG A 1 163 ? 4.620 9.517 3.270 1.00 94.50 163 ARG A O 1
ATOM 1333 N N . SER A 1 164 ? 4.570 8.699 1.196 1.00 91.31 164 SER A N 1
ATOM 1334 C CA . SER A 1 164 ? 3.926 9.868 0.590 1.00 91.31 164 SER A CA 1
ATOM 1335 C C . SER A 1 164 ? 2.423 9.667 0.382 1.00 91.31 164 SER A C 1
ATOM 1337 O O . SER A 1 164 ? 1.641 10.575 0.676 1.00 91.31 164 SER A O 1
ATOM 1339 N N . TYR A 1 165 ? 2.006 8.495 -0.105 1.00 91.56 165 TYR A N 1
ATOM 1340 C CA . TYR A 1 165 ? 0.605 8.197 -0.421 1.00 91.56 165 TYR A CA 1
ATOM 1341 C C . TYR A 1 165 ? 0.302 6.694 -0.364 1.00 91.56 165 TYR A C 1
ATOM 1343 O O . TYR A 1 165 ? 1.201 5.865 -0.487 1.00 91.56 165 TYR A O 1
ATOM 1351 N N . MET A 1 166 ? -0.975 6.348 -0.183 1.00 94.62 166 MET A N 1
ATOM 1352 C CA . MET A 1 166 ? -1.478 4.984 -0.390 1.00 94.62 166 MET A CA 1
ATOM 1353 C C . MET A 1 166 ? -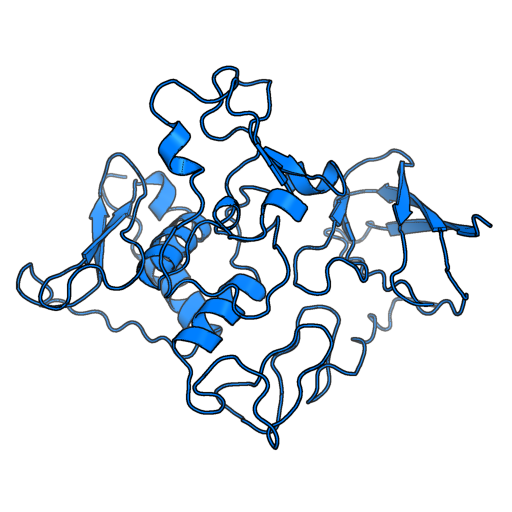1.643 4.708 -1.882 1.00 94.62 166 MET A C 1
ATOM 1355 O O . MET A 1 166 ? -2.183 5.538 -2.617 1.00 94.62 166 MET A O 1
ATOM 1359 N N . THR A 1 167 ? -1.204 3.538 -2.331 1.00 92.88 167 THR A N 1
ATOM 1360 C CA . THR A 1 167 ? -1.355 3.132 -3.729 1.00 92.88 167 THR A CA 1
ATOM 1361 C C . THR A 1 167 ? -2.777 2.649 -4.008 1.00 92.88 167 THR A C 1
ATOM 1363 O O . THR A 1 167 ? -3.580 2.386 -3.108 1.00 92.88 167 THR A O 1
ATOM 1366 N N . PHE A 1 168 ? -3.113 2.470 -5.287 1.00 92.50 168 PHE A N 1
ATOM 1367 C CA . PHE A 1 168 ? -4.412 1.902 -5.644 1.00 92.50 168 PHE A CA 1
ATOM 1368 C C . PHE A 1 168 ? -4.588 0.466 -5.119 1.00 92.50 168 PHE A C 1
ATOM 1370 O O . PHE A 1 168 ? -5.714 0.099 -4.779 1.00 92.50 168 PHE A O 1
ATOM 1377 N N . ASN A 1 169 ? -3.517 -0.326 -4.966 1.00 92.25 169 ASN A N 1
ATOM 1378 C CA . ASN A 1 169 ? -3.615 -1.656 -4.364 1.00 92.25 169 ASN A CA 1
ATOM 1379 C C . ASN A 1 169 ? -3.875 -1.592 -2.852 1.00 92.25 169 ASN A C 1
ATOM 1381 O O . ASN A 1 169 ? -4.613 -2.441 -2.348 1.00 92.25 169 ASN A O 1
ATOM 1385 N N . ASP A 1 170 ? -3.347 -0.590 -2.140 1.00 95.31 170 ASP A N 1
ATOM 1386 C CA . ASP A 1 170 ? -3.660 -0.368 -0.721 1.00 95.31 170 ASP A CA 1
ATOM 1387 C C . ASP A 1 170 ? -5.171 -0.125 -0.540 1.00 95.31 170 ASP A C 1
ATOM 1389 O O . ASP A 1 170 ? -5.842 -0.819 0.230 1.00 95.31 170 ASP A O 1
ATOM 1393 N N . TYR A 1 171 ? -5.748 0.778 -1.343 1.00 94.81 171 TYR A N 1
ATOM 1394 C CA . TYR A 1 171 ? -7.192 1.037 -1.329 1.00 94.81 171 TYR A CA 1
ATOM 1395 C C . TYR A 1 171 ? -8.022 -0.150 -1.817 1.00 94.81 171 TYR A C 1
ATOM 1397 O O . TYR A 1 171 ? -9.072 -0.438 -1.241 1.00 94.81 171 TYR A O 1
ATOM 1405 N N . LYS A 1 172 ? -7.563 -0.869 -2.848 1.00 92.19 172 LYS A N 1
ATOM 1406 C CA . LYS A 1 172 ? -8.217 -2.085 -3.351 1.00 92.19 172 LYS A CA 1
ATOM 1407 C C . LYS A 1 172 ? -8.353 -3.132 -2.250 1.00 92.19 172 LYS A C 1
ATOM 1409 O O . LYS A 1 172 ? -9.435 -3.690 -2.094 1.00 92.19 172 LYS A O 1
ATOM 1414 N N . LYS A 1 173 ? -7.296 -3.376 -1.468 1.00 91.94 173 LYS A N 1
ATOM 1415 C CA . LYS A 1 173 ? -7.318 -4.330 -0.346 1.00 91.94 173 LYS A CA 1
ATOM 1416 C C . LYS A 1 173 ? -8.348 -3.918 0.711 1.00 91.94 173 LYS A C 1
ATOM 1418 O O . LYS A 1 173 ? -9.175 -4.742 1.091 1.00 91.94 173 LYS A O 1
ATOM 1423 N N . ILE A 1 174 ? -8.371 -2.642 1.111 1.00 93.94 174 ILE A N 1
ATOM 1424 C CA . ILE A 1 174 ? -9.369 -2.119 2.065 1.00 93.94 174 ILE A CA 1
ATOM 1425 C C . ILE A 1 174 ? -10.792 -2.267 1.504 1.00 93.94 174 ILE A C 1
ATOM 1427 O O . ILE A 1 174 ? -11.687 -2.759 2.192 1.00 93.94 174 ILE A O 1
ATOM 1431 N N . ASN A 1 175 ? -11.013 -1.882 0.246 1.00 91.94 175 ASN A N 1
ATOM 1432 C CA . ASN A 1 175 ? -12.329 -1.951 -0.383 1.00 91.94 175 ASN A CA 1
ATOM 1433 C C . ASN A 1 175 ? -12.833 -3.390 -0.534 1.00 91.94 175 ASN A C 1
ATOM 1435 O O . ASN A 1 175 ? -13.992 -3.661 -0.238 1.00 91.94 175 ASN A O 1
ATOM 1439 N N . LEU A 1 176 ? -11.982 -4.328 -0.948 1.00 87.12 176 LEU A N 1
ATOM 1440 C CA . LEU A 1 176 ? -12.373 -5.732 -1.084 1.00 87.12 176 LEU A CA 1
ATOM 1441 C C . LEU A 1 176 ? -12.612 -6.416 0.268 1.00 87.12 176 LEU A C 1
ATOM 1443 O O . LEU A 1 176 ? -13.422 -7.337 0.334 1.00 87.12 176 LEU A O 1
ATOM 1447 N N . LEU A 1 177 ? -11.948 -5.962 1.336 1.00 88.19 177 LEU A N 1
ATOM 1448 C CA . LEU A 1 177 ? -12.171 -6.468 2.690 1.00 88.19 177 LEU A CA 1
ATOM 1449 C C . LEU A 1 177 ? -13.478 -5.936 3.303 1.00 88.19 177 LEU A C 1
ATOM 1451 O O . LEU A 1 177 ? -14.253 -6.710 3.861 1.00 88.19 177 LEU A O 1
ATOM 1455 N N . TYR A 1 178 ? -13.743 -4.630 3.207 1.00 89.62 178 TYR A N 1
ATOM 1456 C CA . TYR A 1 178 ? -14.842 -3.998 3.953 1.00 89.62 178 TYR A CA 1
ATOM 1457 C C . TYR A 1 178 ? -16.057 -3.607 3.109 1.00 89.62 178 TYR A C 1
ATOM 1459 O O . TYR A 1 178 ? -17.173 -3.535 3.625 1.00 89.62 178 TYR A O 1
ATOM 1467 N N . CYS A 1 179 ? -15.879 -3.342 1.818 1.00 87.69 179 CYS A N 1
ATOM 1468 C CA . CYS A 1 179 ? -16.892 -2.702 0.981 1.00 87.69 179 CYS A CA 1
ATOM 1469 C C . CYS A 1 179 ? -17.655 -3.735 0.145 1.00 87.69 179 CYS A C 1
ATOM 1471 O O . CYS A 1 179 ? -17.614 -3.758 -1.083 1.00 87.69 179 CYS A O 1
ATOM 1473 N N . SER A 1 180 ? -18.397 -4.595 0.840 1.00 69.06 180 SER A N 1
ATOM 1474 C CA . SER A 1 180 ? -18.986 -5.827 0.300 1.00 69.06 180 SER A CA 1
ATOM 1475 C C . SER A 1 180 ? -20.328 -5.673 -0.433 1.00 69.06 180 SER A C 1
ATOM 1477 O O . SER A 1 180 ? -20.975 -6.675 -0.747 1.00 69.06 180 SER A O 1
ATOM 1479 N N . LYS A 1 181 ? -20.769 -4.441 -0.741 1.00 71.56 181 LYS A N 1
ATOM 1480 C CA . LYS A 1 181 ? -22.069 -4.195 -1.403 1.00 71.56 181 LYS A CA 1
ATOM 1481 C C . LYS A 1 181 ? -22.201 -4.911 -2.750 1.00 71.56 181 LYS A C 1
ATOM 1483 O O . LYS A 1 181 ? -23.274 -5.419 -3.056 1.00 71.56 181 LYS A O 1
ATOM 1488 N N . CYS A 1 182 ? -21.119 -4.971 -3.522 1.00 67.38 182 CYS A N 1
ATOM 1489 C CA . CYS A 1 182 ? -21.129 -5.525 -4.878 1.00 67.38 182 CYS A CA 1
ATOM 1490 C C . CYS A 1 182 ? -20.441 -6.893 -4.987 1.00 67.38 182 CYS A C 1
ATOM 1492 O O . CYS A 1 182 ? -20.795 -7.705 -5.841 1.00 67.38 182 CYS A O 1
ATOM 1494 N N . ASN A 1 183 ? -19.483 -7.191 -4.108 1.00 60.44 183 ASN A N 1
ATOM 1495 C CA . ASN A 1 183 ? -18.787 -8.471 -4.079 1.00 60.44 183 ASN A CA 1
ATOM 1496 C C . ASN A 1 183 ? -18.460 -8.836 -2.623 1.00 60.44 183 ASN A C 1
ATOM 1498 O O . ASN A 1 183 ? -17.761 -8.089 -1.947 1.00 60.44 183 ASN A O 1
ATOM 1502 N N . LYS A 1 184 ? -19.005 -9.953 -2.123 1.00 54.16 184 LYS A N 1
ATOM 1503 C CA . LYS A 1 184 ? -18.830 -10.377 -0.724 1.00 54.16 184 LYS A CA 1
ATOM 1504 C C . LYS A 1 184 ? -17.550 -11.189 -0.490 1.00 54.16 184 LYS A C 1
ATOM 1506 O O . LYS A 1 184 ? -17.220 -11.422 0.666 1.00 54.16 184 LYS A O 1
ATOM 1511 N N . THR A 1 185 ? -16.841 -11.631 -1.534 1.00 51.19 185 THR A N 1
ATOM 1512 C CA . THR A 1 185 ? -15.790 -12.660 -1.380 1.00 51.19 185 THR A CA 1
ATOM 1513 C C . THR A 1 185 ? -14.428 -12.303 -1.974 1.00 51.19 185 THR A C 1
ATOM 1515 O O . THR A 1 185 ? -13.448 -12.972 -1.646 1.00 51.19 185 THR A O 1
ATOM 1518 N N . GLY A 1 186 ? -14.318 -11.256 -2.803 1.00 50.22 186 GLY A N 1
ATOM 1519 C CA . GLY A 1 186 ? -13.056 -10.924 -3.485 1.00 50.22 186 GLY A CA 1
ATOM 1520 C C . GLY A 1 186 ? -12.625 -11.977 -4.517 1.00 50.22 186 GLY A C 1
ATOM 1521 O O . GLY A 1 186 ? -11.500 -11.936 -5.016 1.00 50.22 186 GLY A O 1
ATOM 1522 N N . GLU A 1 187 ? -13.526 -12.903 -4.846 1.00 48.75 187 GLU A N 1
ATOM 1523 C CA . GLU A 1 187 ? -13.362 -13.941 -5.856 1.00 48.75 187 GLU A CA 1
ATOM 1524 C C . GLU A 1 187 ? -14.173 -13.578 -7.109 1.00 48.75 187 GLU A C 1
ATOM 1526 O O . GLU A 1 187 ? -15.110 -12.770 -7.067 1.00 48.75 187 GLU A O 1
ATOM 1531 N N . LYS A 1 188 ? -13.765 -14.136 -8.256 1.00 44.59 188 LYS A N 1
ATOM 1532 C CA . LYS A 1 188 ? -14.443 -13.971 -9.548 1.00 44.59 188 LYS A CA 1
ATOM 1533 C C . LYS A 1 188 ? -15.794 -14.701 -9.509 1.00 44.59 188 LYS A C 1
ATOM 1535 O O . LYS A 1 188 ? -15.896 -15.837 -9.961 1.00 44.59 188 LYS A O 1
ATOM 1540 N N . ASP A 1 189 ? -16.817 -14.064 -8.949 1.00 48.22 189 ASP A N 1
ATOM 1541 C CA . ASP A 1 189 ? -18.189 -14.579 -8.953 1.00 48.22 189 ASP A CA 1
ATOM 1542 C C . ASP A 1 189 ? -18.721 -14.651 -10.396 1.00 48.22 189 ASP A C 1
ATOM 1544 O O . ASP A 1 189 ? -18.753 -13.650 -11.121 1.00 48.22 189 ASP A O 1
ATOM 1548 N N . LYS A 1 190 ? -19.158 -15.843 -10.817 1.00 40.25 190 LYS A N 1
ATOM 1549 C CA . LYS A 1 190 ? -19.799 -16.079 -12.118 1.00 40.25 190 LYS A CA 1
ATOM 1550 C C . LYS A 1 190 ? -21.111 -15.283 -12.184 1.00 40.25 190 LYS A C 1
ATOM 1552 O O . LYS A 1 190 ? -22.043 -15.575 -11.445 1.00 40.25 190 LYS A O 1
ATOM 1557 N N . GLY A 1 191 ? -21.171 -14.284 -13.069 1.00 51.75 191 GLY A N 1
ATOM 1558 C CA . GLY A 1 191 ? -22.366 -13.465 -13.328 1.00 51.75 191 GLY A CA 1
ATOM 1559 C C . GLY A 1 191 ? -22.285 -11.999 -12.881 1.00 51.75 191 GLY A C 1
ATOM 1560 O O . GLY A 1 191 ? -23.250 -11.266 -13.073 1.00 51.75 191 GLY A O 1
ATOM 1561 N N . LYS A 1 192 ? -21.156 -11.547 -12.317 1.00 66.75 192 LYS A N 1
ATOM 1562 C CA . LYS A 1 192 ? -20.906 -10.135 -11.971 1.00 66.75 192 LYS A CA 1
ATOM 1563 C C . LYS A 1 192 ? -19.871 -9.503 -12.903 1.00 66.75 192 LYS A C 1
ATOM 1565 O O . LYS A 1 192 ? -19.055 -10.207 -13.494 1.00 66.75 192 LYS A O 1
ATOM 1570 N N . VAL A 1 193 ? -19.921 -8.174 -13.017 1.00 78.19 193 VAL A N 1
ATOM 1571 C CA . VAL A 1 193 ? -18.984 -7.339 -13.788 1.00 78.19 193 VAL A CA 1
ATOM 1572 C C . VAL A 1 193 ? -17.536 -7.799 -13.604 1.00 78.19 193 VAL A C 1
ATOM 1574 O O . VAL A 1 193 ? -17.037 -7.890 -12.481 1.00 78.19 193 VAL A O 1
ATOM 1577 N N . VAL A 1 194 ? -16.863 -8.088 -14.721 1.00 85.50 194 VAL A N 1
ATOM 1578 C CA . VAL A 1 194 ? -15.463 -8.522 -14.741 1.00 85.50 194 VAL A CA 1
ATOM 1579 C C . VAL A 1 194 ? -14.577 -7.314 -15.009 1.00 85.50 194 VAL A C 1
ATOM 1581 O O . VAL A 1 194 ? -14.526 -6.807 -16.126 1.00 85.50 194 VAL A O 1
ATOM 1584 N N . CYS A 1 195 ? -13.854 -6.877 -13.982 1.00 87.19 195 CYS A N 1
ATOM 1585 C CA . CYS A 1 195 ? -12.873 -5.808 -14.116 1.00 87.19 195 CYS A CA 1
ATOM 1586 C C . CYS A 1 195 ? -11.582 -6.324 -14.749 1.00 87.19 195 CYS A C 1
ATOM 1588 O O . CYS A 1 195 ? -11.014 -7.329 -14.310 1.00 87.19 195 CYS A O 1
ATOM 1590 N N . LEU A 1 196 ? -11.109 -5.618 -15.770 1.00 86.56 196 LEU A N 1
ATOM 1591 C CA . LEU A 1 196 ? -9.880 -5.929 -16.488 1.00 86.56 196 LEU A CA 1
ATOM 1592 C C . LEU A 1 196 ? -8.693 -5.145 -15.917 1.00 86.56 196 LEU A C 1
ATOM 1594 O O . LEU A 1 196 ? -8.844 -4.263 -15.072 1.00 86.56 196 LEU A O 1
ATOM 1598 N N . ASN A 1 197 ? -7.488 -5.510 -16.361 1.00 82.81 197 ASN A N 1
ATOM 1599 C CA . ASN A 1 197 ? -6.247 -4.772 -16.103 1.00 82.81 197 ASN A CA 1
ATOM 1600 C C . ASN A 1 197 ? -5.959 -4.461 -14.623 1.00 82.81 197 ASN A C 1
ATOM 1602 O O . ASN A 1 197 ? -5.378 -3.434 -14.308 1.00 82.81 197 ASN A O 1
ATOM 1606 N N . GLY A 1 198 ? -6.361 -5.348 -13.707 1.00 83.56 198 GLY A N 1
ATOM 1607 C CA . GLY A 1 198 ? -6.122 -5.179 -12.269 1.00 83.56 198 GLY A CA 1
ATOM 1608 C C . GLY A 1 198 ? -7.180 -4.351 -11.530 1.00 83.56 198 GLY A C 1
ATOM 1609 O O . GLY A 1 198 ? -7.090 -4.232 -10.303 1.00 83.56 198 GLY A O 1
ATOM 1610 N N . GLY A 1 199 ? -8.206 -3.854 -12.230 1.00 88.62 199 GLY A N 1
ATOM 1611 C CA . GLY A 1 199 ? -9.358 -3.168 -11.644 1.00 88.62 199 GLY A CA 1
ATOM 1612 C C . GLY A 1 199 ? -10.160 -4.019 -10.658 1.00 88.62 199 GLY A C 1
ATOM 1613 O O . GLY A 1 199 ? -9.980 -5.236 -10.546 1.00 88.62 199 GLY A O 1
ATOM 1614 N N . TYR A 1 200 ? -11.056 -3.367 -9.921 1.00 88.88 200 TYR A N 1
ATOM 1615 C CA . TYR A 1 200 ? -11.994 -4.024 -9.009 1.00 88.88 200 TYR A CA 1
ATOM 1616 C C . TYR A 1 200 ? -13.347 -3.317 -9.016 1.00 88.88 200 TYR A C 1
ATOM 1618 O O . TYR A 1 200 ? -13.430 -2.141 -9.356 1.00 88.88 200 TYR A O 1
ATOM 1626 N N . VAL A 1 201 ? -14.408 -4.052 -8.682 1.00 88.62 201 VAL A N 1
ATOM 1627 C CA . VAL A 1 201 ? -15.785 -3.546 -8.764 1.00 88.62 201 VAL A CA 1
ATOM 1628 C C . VAL A 1 201 ? -15.958 -2.353 -7.826 1.00 88.62 201 VAL A C 1
ATOM 1630 O O . VAL A 1 201 ? -15.538 -2.406 -6.667 1.00 88.62 201 VAL A O 1
ATOM 1633 N N . ASP A 1 202 ? -16.586 -1.290 -8.321 1.00 89.62 202 ASP A N 1
ATOM 1634 C CA . ASP A 1 202 ? -16.904 -0.117 -7.516 1.00 89.62 202 ASP A CA 1
ATOM 1635 C C . ASP A 1 202 ? -17.993 -0.464 -6.493 1.00 89.62 202 ASP A C 1
ATOM 1637 O O . ASP A 1 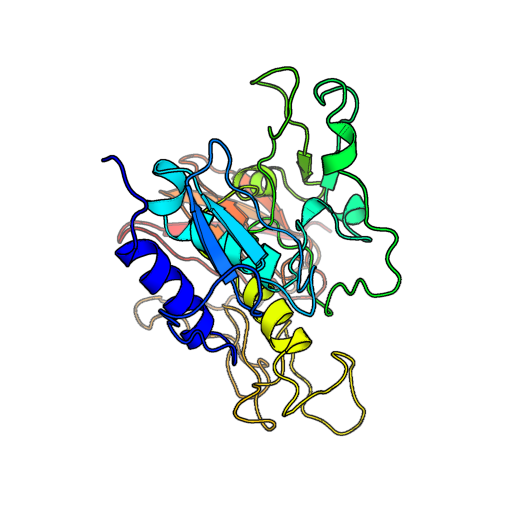202 ? -19.108 -0.853 -6.836 1.00 89.62 202 ASP A O 1
ATOM 1641 N N . TYR A 1 203 ? -17.684 -0.292 -5.207 1.00 86.25 203 TYR A N 1
ATOM 1642 C CA . TYR A 1 203 ? -18.617 -0.568 -4.115 1.00 86.25 203 TYR A CA 1
ATOM 1643 C C . TYR A 1 203 ? -19.841 0.366 -4.103 1.00 86.25 203 TYR A C 1
ATOM 1645 O O . TYR A 1 203 ? -20.821 0.077 -3.408 1.00 86.25 203 TYR A O 1
ATOM 1653 N N . LYS A 1 204 ? -19.788 1.496 -4.823 1.00 87.75 204 LYS A N 1
ATOM 1654 C CA . LYS A 1 204 ? -20.914 2.422 -5.014 1.00 87.75 204 LYS A CA 1
ATOM 1655 C C . LYS A 1 204 ? -21.776 2.046 -6.215 1.00 87.75 204 LYS A C 1
ATOM 1657 O O . LYS A 1 204 ? -22.974 2.315 -6.188 1.00 87.75 204 LYS A O 1
ATOM 1662 N N . ASN A 1 205 ? -21.186 1.446 -7.248 1.00 88.44 205 ASN A N 1
ATOM 1663 C CA . ASN A 1 205 ? -21.867 1.079 -8.482 1.00 88.44 205 ASN A CA 1
ATOM 1664 C C . ASN A 1 205 ? -21.351 -0.270 -9.002 1.00 88.44 205 ASN A C 1
ATOM 1666 O O . ASN A 1 205 ? -20.319 -0.350 -9.663 1.00 88.44 205 ASN A O 1
ATOM 1670 N N . CYS A 1 206 ? -22.132 -1.324 -8.758 1.00 86.00 206 CYS A N 1
ATOM 1671 C CA . CYS A 1 206 ? -21.764 -2.698 -9.095 1.00 86.00 206 CYS A CA 1
ATOM 1672 C C . CYS A 1 206 ? -21.686 -2.985 -10.605 1.00 86.00 206 CYS A C 1
ATOM 1674 O O . CYS A 1 206 ? -21.283 -4.085 -10.982 1.00 86.00 206 CYS A O 1
ATOM 1676 N N . SER A 1 207 ? -22.080 -2.027 -11.452 1.00 87.19 207 SER A N 1
ATOM 1677 C CA . SER A 1 207 ? -22.025 -2.131 -12.912 1.00 87.19 207 SER A CA 1
ATOM 1678 C C . SER A 1 207 ? -20.709 -1.621 -13.509 1.00 87.19 207 SER A C 1
ATOM 1680 O O . SER A 1 207 ? -20.505 -1.761 -14.711 1.00 87.19 207 SER A O 1
ATOM 1682 N N . ARG A 1 208 ? -19.814 -1.042 -12.697 1.00 90.19 208 ARG A N 1
ATOM 1683 C CA . ARG A 1 208 ? -18.524 -0.513 -13.154 1.00 90.19 208 ARG A CA 1
ATOM 1684 C C . ARG A 1 208 ? -17.375 -0.876 -12.221 1.00 90.19 208 ARG A C 1
ATOM 1686 O O . ARG A 1 208 ? -17.557 -1.337 -11.094 1.00 90.19 208 ARG A O 1
ATOM 1693 N N . CYS A 1 209 ? -16.174 -0.606 -12.699 1.00 91.38 209 CYS A N 1
ATOM 1694 C CA . CYS A 1 209 ? -14.922 -0.852 -12.018 1.00 91.38 209 CYS A CA 1
ATOM 1695 C C . CYS A 1 209 ? -14.242 0.458 -11.614 1.00 91.38 209 CYS A C 1
ATOM 1697 O O . CYS A 1 209 ? -14.368 1.493 -12.274 1.00 91.38 209 CYS A O 1
ATOM 1699 N N . ILE A 1 210 ? -13.485 0.389 -10.523 1.00 91.75 210 ILE A N 1
ATOM 1700 C CA . ILE A 1 210 ? -12.445 1.355 -10.188 1.00 91.75 210 ILE A CA 1
ATOM 1701 C C . ILE A 1 210 ? -11.170 0.867 -10.876 1.00 91.75 210 ILE A C 1
ATOM 1703 O O . ILE A 1 210 ? -10.737 -0.274 -10.670 1.00 91.75 210 ILE A O 1
ATOM 1707 N N . CYS A 1 211 ? -10.595 1.723 -11.717 1.00 90.44 211 CYS A N 1
ATOM 1708 C CA . CYS A 1 211 ? -9.488 1.362 -12.595 1.00 90.44 211 CYS A CA 1
ATOM 1709 C C . CYS A 1 211 ? -8.143 1.817 -12.039 1.00 90.44 211 CYS A C 1
ATOM 1711 O O . CYS A 1 211 ? -8.054 2.931 -11.513 1.00 90.44 211 CYS A O 1
ATOM 1713 N N . PRO A 1 212 ? -7.098 0.975 -12.136 1.00 88.00 212 PRO A N 1
ATOM 1714 C CA . PRO A 1 212 ? -5.756 1.412 -11.806 1.00 88.00 212 PRO A CA 1
ATOM 1715 C C . PRO A 1 212 ? -5.314 2.482 -12.800 1.00 88.00 212 PRO A C 1
ATOM 1717 O O . PRO A 1 212 ? -5.806 2.547 -13.931 1.00 88.00 212 PRO A O 1
ATOM 1720 N N . PHE A 1 213 ? -4.370 3.312 -12.364 1.00 83.06 213 PHE A N 1
ATOM 1721 C CA . PHE A 1 213 ? -3.825 4.376 -13.193 1.00 83.06 213 PHE A CA 1
ATOM 1722 C C . PHE A 1 213 ? -3.369 3.835 -14.554 1.00 83.06 213 PHE A C 1
ATOM 1724 O O . PHE A 1 213 ? -2.713 2.796 -14.639 1.00 83.06 213 PHE A O 1
ATOM 1731 N N . GLY A 1 214 ? -3.756 4.546 -15.608 1.00 78.38 214 GLY A N 1
ATOM 1732 C CA . GLY A 1 214 ? -3.518 4.170 -16.992 1.00 78.38 214 GLY A CA 1
ATOM 1733 C C . GLY A 1 214 ? -4.722 3.548 -17.699 1.00 78.38 214 GLY A C 1
ATOM 1734 O O . GLY A 1 214 ? -4.834 3.676 -18.921 1.00 78.38 214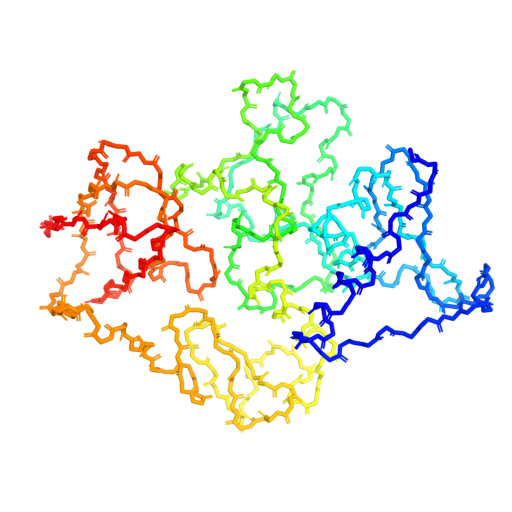 GLY A O 1
ATOM 1735 N N . TYR A 1 215 ? -5.664 2.958 -16.966 1.00 86.12 215 TYR A N 1
ATOM 1736 C CA . TYR A 1 215 ? -6.854 2.338 -17.546 1.00 86.12 215 TYR A CA 1
ATOM 1737 C C . TYR A 1 215 ? -8.126 3.117 -17.204 1.00 86.12 215 TYR A C 1
ATOM 1739 O O . TYR A 1 215 ? -8.232 3.742 -16.151 1.00 86.12 215 TYR A O 1
ATOM 1747 N N . THR A 1 216 ? -9.104 3.075 -18.105 1.00 91.19 216 THR A N 1
ATOM 1748 C CA . THR A 1 216 ? -10.398 3.757 -17.980 1.00 91.19 216 THR A CA 1
ATOM 1749 C C . THR A 1 216 ? -11.529 2.917 -18.592 1.00 91.19 216 THR A C 1
ATOM 1751 O O . THR A 1 216 ? -11.324 1.765 -18.990 1.00 91.19 216 THR A O 1
ATOM 1754 N N . GLY A 1 217 ? -12.733 3.482 -18.638 1.00 93.00 217 GLY A N 1
ATOM 1755 C CA . GLY A 1 217 ? -13.962 2.803 -19.042 1.00 93.00 217 GLY A CA 1
ATOM 1756 C C . GLY A 1 217 ? -14.578 1.997 -17.897 1.00 93.00 217 GLY A C 1
ATOM 1757 O O . GLY A 1 217 ? -13.937 1.735 -16.876 1.00 93.00 217 GLY A O 1
ATOM 1758 N N . ASP A 1 218 ? -15.833 1.580 -18.061 1.00 93.12 218 ASP A N 1
ATOM 1759 C CA . ASP A 1 218 ? -16.584 0.910 -16.989 1.00 93.12 218 ASP A CA 1
ATOM 1760 C C . ASP A 1 218 ? -15.980 -0.438 -16.577 1.00 93.12 218 ASP A C 1
ATOM 1762 O O . ASP A 1 218 ? -16.147 -0.857 -15.436 1.00 93.12 218 ASP A O 1
ATOM 1766 N N . LEU A 1 219 ? -15.234 -1.099 -17.467 1.00 92.00 219 LEU A N 1
ATOM 1767 C CA . LEU A 1 219 ? -14.586 -2.390 -17.209 1.00 92.00 219 LEU A CA 1
ATOM 1768 C C . LEU A 1 219 ? -13.063 -2.294 -17.057 1.00 92.00 219 LEU A C 1
ATOM 1770 O O . LEU A 1 219 ? -12.396 -3.324 -16.943 1.00 92.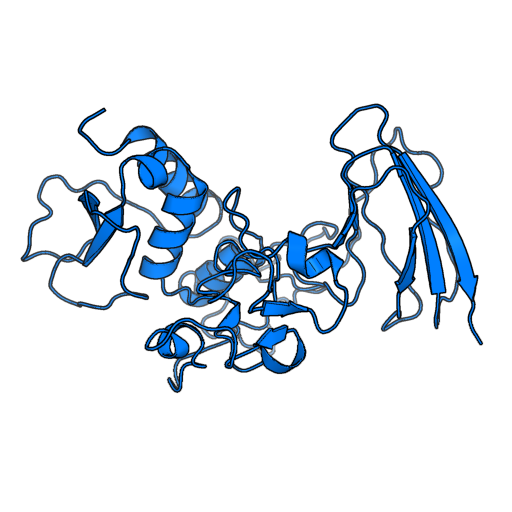00 219 LEU A O 1
ATOM 1774 N N . CYS A 1 220 ? -12.497 -1.084 -17.074 1.00 90.94 220 CYS A N 1
ATOM 1775 C CA . CYS A 1 220 ? -11.049 -0.857 -17.159 1.00 90.94 220 CYS A CA 1
ATOM 1776 C C . CYS A 1 220 ? -10.405 -1.470 -18.414 1.00 90.94 220 CYS A C 1
ATOM 1778 O O . CYS A 1 220 ? -9.235 -1.852 -18.390 1.00 90.94 220 CYS A O 1
ATOM 1780 N N . SER A 1 221 ? -11.176 -1.616 -19.495 1.00 88.88 221 SER A N 1
ATOM 1781 C CA . SER A 1 221 ? -10.733 -2.150 -20.790 1.00 88.88 221 SER A CA 1
ATOM 1782 C C . SER A 1 221 ? -9.987 -1.125 -21.637 1.00 88.88 221 SER A C 1
ATOM 1784 O O . SER A 1 221 ? -9.211 -1.504 -22.510 1.00 88.88 221 SER A O 1
ATOM 1786 N N . GLU A 1 222 ? -10.249 0.158 -21.413 1.00 87.75 222 GLU A N 1
ATOM 1787 C CA . GLU A 1 222 ? -9.742 1.241 -22.245 1.00 87.75 222 GLU A CA 1
ATOM 1788 C C . GLU A 1 222 ? -8.445 1.803 -21.667 1.00 87.75 222 GLU A C 1
ATOM 1790 O O . GLU A 1 222 ? -8.226 1.794 -20.456 1.00 87.75 222 GLU A O 1
ATOM 1795 N N . ILE A 1 223 ? -7.584 2.319 -22.540 1.00 82.31 223 ILE A N 1
ATOM 1796 C CA . ILE A 1 223 ? -6.363 3.024 -22.150 1.00 82.31 223 ILE A CA 1
ATOM 1797 C C . ILE A 1 223 ? -6.704 4.507 -22.005 1.00 82.31 223 ILE A C 1
ATOM 1799 O O . ILE A 1 223 ? -7.359 5.088 -22.871 1.00 82.31 223 ILE A O 1
ATOM 1803 N N . MET A 1 224 ? -6.266 5.125 -20.908 1.00 82.75 224 MET A N 1
ATOM 1804 C CA . MET A 1 224 ? -6.393 6.567 -20.705 1.00 82.75 224 MET A CA 1
ATOM 1805 C C . MET A 1 224 ? -5.754 7.325 -21.870 1.00 82.75 224 MET A C 1
ATOM 1807 O O . MET A 1 224 ? -4.607 7.065 -22.236 1.00 82.75 224 MET A O 1
ATOM 1811 N N . LYS A 1 225 ? -6.492 8.284 -22.435 1.00 81.19 225 LYS A N 1
ATOM 1812 C CA . LYS A 1 225 ? -5.969 9.149 -23.494 1.00 81.19 225 LYS A CA 1
ATOM 1813 C C . LYS A 1 225 ? -4.845 10.021 -22.939 1.00 81.19 225 LYS A C 1
ATOM 1815 O O . LYS A 1 225 ? -4.955 10.547 -21.831 1.00 81.19 225 LYS A O 1
ATOM 1820 N N . SER A 1 226 ? -3.776 10.159 -23.715 1.00 74.44 226 SER A N 1
ATOM 1821 C CA . SER A 1 226 ? -2.729 11.139 -23.440 1.00 74.44 226 SER A CA 1
ATOM 1822 C C . SER A 1 226 ? -3.281 12.559 -23.539 1.00 74.44 226 SER A C 1
ATOM 1824 O O . SER A 1 226 ? -4.310 12.793 -24.174 1.00 74.44 226 SER A O 1
ATOM 1826 N N . ASP A 1 227 ? -2.570 13.497 -22.921 1.00 73.44 227 ASP A N 1
ATOM 1827 C CA . ASP A 1 227 ? -2.831 14.923 -23.082 1.00 73.44 227 ASP A CA 1
ATOM 1828 C C . ASP A 1 227 ? -2.768 15.315 -24.568 1.00 73.44 227 ASP A C 1
ATOM 1830 O O . ASP A 1 227 ? -1.881 14.856 -25.289 1.00 73.44 227 ASP A O 1
ATOM 1834 N N . GLU A 1 228 ? -3.694 16.160 -25.026 1.00 76.00 228 GLU A N 1
ATOM 1835 C CA . GLU A 1 228 ? -3.785 16.593 -26.431 1.00 76.00 228 GLU A CA 1
ATOM 1836 C C . GLU A 1 228 ? -2.535 17.350 -26.905 1.00 76.00 228 GLU A C 1
ATOM 1838 O O . GLU A 1 228 ? -2.267 17.422 -28.102 1.00 76.00 228 GLU A O 1
ATOM 1843 N N . ARG A 1 229 ? -1.735 17.884 -25.972 1.00 74.38 229 ARG A N 1
ATOM 1844 C CA . ARG A 1 229 ? -0.444 18.526 -26.262 1.00 74.38 229 ARG A CA 1
ATOM 1845 C C . ARG A 1 229 ? 0.642 17.523 -26.659 1.00 74.38 229 ARG A C 1
ATOM 1847 O O . ARG A 1 229 ? 1.678 17.926 -27.185 1.00 74.38 229 ARG A O 1
ATOM 1854 N N . CYS A 1 230 ? 0.455 16.233 -26.387 1.00 63.91 230 CYS A N 1
ATOM 1855 C CA . CYS A 1 230 ? 1.372 15.186 -26.819 1.00 63.91 230 CYS A CA 1
ATOM 1856 C C . CYS A 1 230 ? 1.036 14.767 -28.260 1.00 63.91 230 CYS A C 1
ATOM 1858 O O . CYS A 1 230 ? -0.099 14.402 -28.537 1.00 63.91 230 CYS A O 1
ATOM 1860 N N . ASN A 1 231 ? 2.028 14.773 -29.164 1.00 67.06 231 ASN A N 1
ATOM 1861 C CA . ASN A 1 231 ? 1.859 14.379 -30.573 1.00 67.06 231 ASN A CA 1
ATOM 1862 C C . ASN A 1 231 ? 1.587 12.860 -30.732 1.00 67.06 231 ASN A C 1
ATOM 1864 O O . ASN A 1 231 ? 0.575 12.325 -30.294 1.00 67.06 231 ASN A O 1
ATOM 1868 N N . LYS A 1 232 ? 2.471 12.111 -31.401 1.00 65.00 232 LYS A N 1
ATOM 1869 C CA . LYS A 1 232 ? 2.270 10.677 -31.630 1.00 65.00 232 LYS A CA 1
ATOM 1870 C C . LYS A 1 232 ? 2.582 9.898 -30.350 1.00 65.00 232 LYS A C 1
ATOM 1872 O O . LYS A 1 232 ? 3.742 9.766 -29.977 1.00 65.00 232 LYS A O 1
ATOM 1877 N N . THR A 1 233 ? 1.547 9.371 -29.704 1.00 65.12 233 THR A N 1
ATOM 1878 C CA . THR A 1 233 ? 1.650 8.636 -28.427 1.00 65.12 233 THR A CA 1
ATOM 1879 C C . THR A 1 233 ? 1.415 7.133 -28.562 1.00 65.12 233 THR A C 1
ATOM 1881 O O . THR A 1 233 ? 1.638 6.386 -27.615 1.00 65.12 233 THR A O 1
ATOM 1884 N N . THR A 1 234 ? 0.991 6.670 -29.742 1.00 61.38 234 THR A N 1
ATOM 1885 C CA . THR A 1 234 ? 0.765 5.248 -30.031 1.00 61.38 234 THR A CA 1
ATOM 1886 C C . THR A 1 234 ? 1.785 4.739 -31.046 1.00 61.38 234 THR A C 1
ATOM 1888 O O . THR A 1 234 ? 1.943 5.308 -32.131 1.00 61.38 234 THR A O 1
ATOM 1891 N N . PHE A 1 235 ? 2.451 3.641 -30.694 1.00 60.94 235 PHE A N 1
ATOM 1892 C CA . PHE A 1 235 ? 3.408 2.927 -31.533 1.00 60.94 235 PHE A CA 1
ATOM 1893 C C . PHE A 1 235 ? 2.933 1.476 -31.660 1.00 60.94 235 PHE A C 1
ATOM 1895 O O . PHE A 1 235 ? 2.795 0.782 -30.655 1.00 60.94 235 PHE A O 1
ATOM 1902 N N . ASN A 1 236 ? 2.634 1.036 -32.883 1.00 55.28 236 ASN A N 1
ATOM 1903 C CA . ASN A 1 236 ? 2.150 -0.316 -33.158 1.00 55.28 236 ASN A CA 1
ATOM 1904 C C . ASN A 1 236 ? 3.326 -1.188 -33.612 1.00 55.28 236 ASN A C 1
ATOM 1906 O O . ASN A 1 236 ? 3.678 -1.169 -34.785 1.00 55.28 236 ASN A O 1
ATOM 1910 N N . GLU A 1 237 ? 3.916 -1.937 -32.684 1.00 52.78 237 GLU A N 1
ATOM 1911 C CA . GLU A 1 237 ? 5.018 -2.882 -32.923 1.00 52.78 237 GLU A CA 1
ATOM 1912 C C . GLU A 1 237 ? 4.731 -4.178 -32.138 1.00 52.78 237 GLU A C 1
ATOM 1914 O O . GLU A 1 237 ? 4.250 -4.119 -31.002 1.00 52.78 237 GLU A O 1
ATOM 1919 N N . ILE A 1 238 ? 4.998 -5.355 -32.721 1.00 48.25 238 ILE A N 1
ATOM 1920 C CA . ILE A 1 238 ? 4.850 -6.652 -32.035 1.00 48.25 238 ILE A CA 1
ATOM 1921 C C . ILE A 1 238 ? 6.110 -6.883 -31.198 1.00 48.25 238 ILE A C 1
ATOM 1923 O O . ILE A 1 238 ? 7.138 -7.307 -31.709 1.00 48.25 238 ILE A O 1
ATOM 1927 N N . ILE A 1 239 ? 6.040 -6.605 -29.898 1.00 50.06 239 ILE A N 1
ATOM 1928 C CA . ILE A 1 239 ? 7.214 -6.668 -29.018 1.00 50.06 239 ILE A CA 1
ATOM 1929 C C . ILE A 1 239 ? 7.223 -7.993 -28.242 1.00 50.06 239 ILE A C 1
ATOM 1931 O O . ILE A 1 239 ? 6.418 -8.169 -27.327 1.00 50.06 239 ILE A O 1
ATOM 1935 N N . ARG A 1 240 ? 8.139 -8.918 -28.574 1.00 47.94 240 ARG A N 1
ATOM 1936 C CA . ARG A 1 240 ? 8.376 -10.161 -27.799 1.00 47.94 240 ARG A CA 1
ATOM 1937 C C . ARG A 1 240 ? 9.424 -9.976 -26.697 1.00 47.94 240 ARG A C 1
ATOM 1939 O O . ARG A 1 240 ? 9.183 -10.335 -25.547 1.00 47.94 240 ARG A O 1
ATOM 1946 N N . TYR A 1 241 ? 10.549 -9.354 -27.038 1.00 49.38 241 TYR A N 1
ATOM 1947 C CA . TYR A 1 241 ? 11.599 -8.924 -26.115 1.00 49.38 241 TYR A CA 1
ATOM 1948 C C . TYR A 1 241 ? 12.149 -7.587 -26.602 1.00 49.38 241 TYR A C 1
ATOM 1950 O O . TYR A 1 241 ? 12.577 -7.486 -27.751 1.00 49.38 241 TYR A O 1
ATOM 1958 N N . SER A 1 242 ? 12.143 -6.566 -25.745 1.00 52.12 242 SER A N 1
ATOM 1959 C CA . SER A 1 242 ? 12.681 -5.247 -26.087 1.00 52.12 242 SER A CA 1
ATOM 1960 C C . SER A 1 242 ? 13.671 -4.769 -25.043 1.00 52.12 242 SER A C 1
ATOM 1962 O O . SER A 1 242 ? 13.358 -4.724 -23.854 1.00 52.12 242 SER A O 1
ATOM 1964 N N . THR A 1 243 ? 14.843 -4.330 -25.497 1.00 48.97 243 THR A N 1
ATOM 1965 C CA . THR A 1 243 ? 15.647 -3.394 -24.705 1.00 48.97 243 THR A CA 1
ATOM 1966 C C . THR A 1 243 ? 15.112 -1.997 -24.983 1.00 48.97 243 THR A C 1
ATOM 1968 O O . THR A 1 243 ? 15.206 -1.525 -26.114 1.00 48.97 243 THR A O 1
ATOM 1971 N N . ILE A 1 244 ? 14.512 -1.374 -23.973 1.00 54.31 244 ILE A N 1
ATOM 1972 C CA . ILE A 1 244 ? 14.047 0.007 -24.017 1.00 54.31 244 ILE A CA 1
ATOM 1973 C C . ILE A 1 244 ? 15.170 0.877 -23.471 1.00 54.31 244 ILE A C 1
ATOM 1975 O O . ILE A 1 244 ? 15.489 0.855 -22.286 1.00 54.31 244 ILE A O 1
ATOM 1979 N N . GLY A 1 245 ? 15.808 1.621 -24.359 1.00 49.31 245 GLY A N 1
ATOM 1980 C CA . GLY A 1 245 ? 16.840 2.571 -23.993 1.00 49.31 245 GLY A CA 1
ATOM 1981 C C . GLY A 1 245 ? 16.251 3.893 -23.568 1.00 49.31 245 GLY A C 1
ATOM 1982 O O . GLY A 1 245 ? 15.777 4.609 -24.442 1.00 49.31 245 GLY A O 1
ATOM 1983 N N . LEU A 1 246 ? 16.278 4.212 -22.276 1.00 51.94 246 LEU A N 1
ATOM 1984 C CA . LEU A 1 246 ? 15.626 5.404 -21.746 1.00 51.94 246 LEU A CA 1
ATOM 1985 C C . LEU A 1 246 ? 16.655 6.481 -21.427 1.00 51.94 246 LEU A C 1
ATOM 1987 O O . LEU A 1 246 ? 17.512 6.293 -20.563 1.00 51.94 246 LEU A O 1
ATOM 1991 N N . LEU A 1 247 ? 16.553 7.618 -22.119 1.00 47.03 247 LEU A N 1
ATOM 1992 C CA . LEU A 1 247 ? 17.164 8.862 -21.665 1.00 47.03 247 LEU A CA 1
ATOM 1993 C C . LEU A 1 247 ? 16.087 9.664 -20.948 1.00 47.03 247 LEU A C 1
ATOM 1995 O O . LEU A 1 247 ? 15.079 10.040 -21.551 1.00 47.03 247 LEU A O 1
ATOM 1999 N N . VAL A 1 248 ? 16.305 9.892 -19.657 1.00 51.97 248 VAL A N 1
ATOM 2000 C CA . VAL A 1 248 ? 15.365 10.616 -18.815 1.00 51.97 248 VAL A CA 1
ATOM 2001 C C . VAL A 1 248 ? 16.029 11.889 -18.314 1.00 51.97 248 VAL A C 1
ATOM 2003 O O . VAL A 1 248 ? 16.976 11.855 -17.541 1.00 51.97 248 VAL A O 1
ATOM 2006 N N . HIS A 1 249 ? 15.517 13.044 -18.711 1.00 48.41 249 HIS A N 1
ATOM 2007 C CA . HIS A 1 249 ? 15.820 14.269 -17.982 1.00 48.41 249 HIS A CA 1
ATOM 2008 C C . HIS A 1 249 ? 14.745 14.406 -16.897 1.00 48.41 249 HIS A C 1
ATOM 2010 O O . HIS A 1 249 ? 13.632 14.789 -17.235 1.00 48.41 249 HIS A O 1
ATOM 2016 N N . ILE A 1 250 ? 15.082 14.076 -15.631 1.00 54.47 250 ILE A N 1
ATOM 2017 C CA . ILE A 1 250 ? 14.270 14.198 -14.378 1.00 54.47 250 ILE A CA 1
ATOM 2018 C C . ILE A 1 250 ? 13.666 12.857 -13.866 1.00 54.47 250 ILE A C 1
ATOM 2020 O O . ILE A 1 250 ? 14.090 11.778 -14.272 1.00 54.47 250 ILE A O 1
ATOM 2024 N N . ILE A 1 251 ? 12.813 12.904 -12.838 1.00 52.50 251 ILE A N 1
ATOM 2025 C CA . ILE A 1 251 ? 12.102 11.785 -12.205 1.00 52.50 251 ILE A CA 1
ATOM 2026 C C . ILE A 1 251 ? 10.902 11.392 -13.066 1.00 52.50 251 ILE A C 1
ATOM 2028 O O . ILE A 1 251 ? 10.056 12.234 -13.369 1.00 52.50 251 ILE A O 1
ATOM 2032 N N . VAL A 1 252 ? 10.801 10.108 -13.405 1.00 56.53 252 VAL A N 1
ATOM 2033 C CA . VAL A 1 252 ? 9.718 9.562 -14.226 1.00 56.53 252 VAL A CA 1
ATOM 2034 C C . VAL A 1 252 ? 9.283 8.206 -13.690 1.00 56.53 252 VAL A C 1
ATOM 2036 O O . VAL A 1 252 ? 10.116 7.377 -13.336 1.00 56.53 252 VAL A O 1
ATOM 2039 N N . SER A 1 253 ? 7.975 7.959 -13.660 1.00 56.84 253 SER A N 1
ATOM 2040 C CA . SER A 1 253 ? 7.418 6.631 -13.377 1.00 56.84 253 SER A CA 1
ATOM 2041 C C . SER A 1 253 ? 7.067 5.903 -14.674 1.00 56.84 253 SER A C 1
ATOM 2043 O O . SER A 1 253 ? 6.411 6.492 -15.526 1.00 56.84 253 SER A O 1
ATOM 2045 N N . PHE A 1 254 ? 7.492 4.641 -14.795 1.00 60.34 254 PHE A N 1
ATOM 2046 C CA . PHE A 1 254 ? 7.354 3.771 -15.965 1.00 60.34 254 PHE A CA 1
ATOM 2047 C C . PHE A 1 254 ? 6.524 2.523 -15.659 1.00 60.34 254 PHE A C 1
ATOM 2049 O O . PHE A 1 254 ? 7.040 1.540 -15.139 1.00 60.34 254 PHE A O 1
ATOM 2056 N N . ILE A 1 255 ? 5.243 2.503 -16.005 1.00 59.19 255 ILE A N 1
ATOM 2057 C CA . ILE A 1 255 ? 4.404 1.312 -15.778 1.00 59.19 255 ILE A CA 1
ATOM 2058 C C . ILE A 1 255 ? 4.396 0.452 -17.037 1.00 59.19 255 ILE A C 1
ATOM 2060 O O . ILE A 1 255 ? 4.039 0.969 -18.088 1.00 59.19 255 ILE A O 1
ATOM 2064 N N . TYR A 1 256 ? 4.730 -0.840 -16.922 1.00 60.28 256 TYR A N 1
ATOM 2065 C CA . TYR A 1 256 ? 4.631 -1.829 -18.004 1.00 60.28 256 TYR A CA 1
ATOM 2066 C C . TYR A 1 256 ? 3.926 -3.116 -17.533 1.00 60.28 256 TYR A C 1
ATOM 2068 O O . TYR A 1 256 ? 3.740 -3.334 -16.342 1.00 60.28 256 TYR A O 1
ATOM 2076 N N . LYS A 1 257 ? 3.489 -3.978 -18.465 1.00 55.00 257 LYS A N 1
ATOM 2077 C CA . LYS A 1 257 ? 2.476 -5.039 -18.240 1.00 55.00 257 LYS A CA 1
ATOM 2078 C C . LYS A 1 257 ? 2.745 -6.102 -17.151 1.00 55.00 257 LYS A C 1
ATOM 2080 O O . LYS A 1 257 ? 1.787 -6.795 -16.812 1.00 55.00 257 LYS A O 1
ATOM 2085 N N . LEU A 1 258 ? 3.956 -6.236 -16.605 1.00 53.94 258 LEU A N 1
ATOM 2086 C CA . LEU A 1 258 ? 4.220 -7.076 -15.417 1.00 53.94 258 LEU A CA 1
ATOM 2087 C C . LEU A 1 258 ? 3.695 -6.427 -14.120 1.00 53.94 258 LEU A C 1
ATOM 2089 O O . LEU A 1 258 ? 3.386 -7.115 -13.153 1.00 53.94 258 LEU A O 1
ATOM 2093 N N . ASP A 1 259 ? 3.512 -5.107 -14.137 1.00 56.00 259 ASP A N 1
ATOM 2094 C CA . ASP A 1 259 ? 3.093 -4.262 -13.021 1.00 56.00 259 ASP A CA 1
ATOM 2095 C C . ASP A 1 259 ? 1.663 -3.731 -13.237 1.00 56.00 259 ASP A C 1
ATOM 2097 O O . ASP A 1 259 ? 1.350 -2.552 -13.073 1.00 56.00 259 ASP A O 1
ATOM 2101 N N . LYS A 1 260 ? 0.740 -4.622 -13.635 1.00 54.44 260 LYS A N 1
ATOM 2102 C CA . LYS A 1 260 ? -0.709 -4.337 -13.801 1.00 54.44 260 LYS A CA 1
ATOM 2103 C C . LYS A 1 260 ? -1.395 -3.849 -12.513 1.00 54.44 260 LYS A C 1
ATOM 2105 O O . LYS A 1 260 ? -2.616 -3.725 -12.464 1.00 54.44 260 LYS A O 1
ATOM 2110 N N . GLY A 1 261 ? -0.641 -3.627 -11.447 1.00 52.84 261 GLY A N 1
ATOM 2111 C CA . GLY A 1 261 ? -1.117 -3.157 -10.170 1.00 52.84 261 GLY A CA 1
ATOM 2112 C C . GLY A 1 261 ? -0.154 -2.122 -9.625 1.00 52.84 261 GLY A C 1
ATOM 2113 O O . GLY A 1 261 ? 0.561 -2.416 -8.684 1.00 52.84 261 GLY A O 1
ATOM 2114 N N . THR A 1 262 ? -0.261 -0.910 -10.161 1.00 61.28 262 THR A N 1
ATOM 2115 C CA . THR A 1 262 ? -0.072 0.353 -9.436 1.00 61.28 262 THR A CA 1
ATOM 2116 C C . THR A 1 262 ? 1.323 0.881 -9.190 1.00 61.28 262 THR A C 1
ATOM 2118 O O . THR A 1 262 ? 1.402 2.086 -8.951 1.00 61.28 262 THR A O 1
ATOM 2121 N N . THR A 1 263 ? 2.389 0.083 -9.256 1.00 61.41 263 THR A N 1
ATOM 2122 C CA . THR A 1 263 ? 3.689 0.618 -8.850 1.00 61.41 263 THR A CA 1
ATOM 2123 C C . THR A 1 263 ? 4.385 1.379 -9.967 1.00 61.41 263 THR A C 1
ATOM 2125 O O . THR A 1 263 ? 4.727 2.520 -9.751 1.00 61.41 263 THR A O 1
ATOM 2128 N N . GLY A 1 264 ? 4.552 0.888 -11.184 1.00 63.03 264 GLY A N 1
ATOM 2129 C CA . GLY A 1 264 ? 5.439 1.562 -12.138 1.00 63.03 264 GLY A CA 1
ATOM 2130 C C . GLY A 1 264 ? 6.891 1.559 -11.675 1.00 63.03 264 GLY A C 1
ATOM 2131 O O . GLY A 1 264 ? 7.206 1.231 -10.543 1.00 63.03 264 GLY A O 1
ATOM 2132 N N . LEU A 1 265 ? 7.811 1.872 -12.569 1.00 68.75 265 LEU A N 1
ATOM 2133 C CA . LEU A 1 265 ? 9.238 1.784 -12.329 1.00 68.75 265 LEU A CA 1
ATOM 2134 C C . LEU A 1 265 ? 9.792 3.205 -12.265 1.00 68.75 265 LEU A C 1
ATOM 2136 O O . LEU A 1 265 ? 9.718 3.961 -13.232 1.00 68.75 265 LEU A O 1
ATOM 2140 N N . LEU A 1 266 ? 10.285 3.600 -11.094 1.00 65.69 266 LEU A N 1
ATOM 2141 C CA . LEU A 1 266 ? 10.802 4.946 -10.885 1.00 65.69 266 LEU A CA 1
ATOM 2142 C C . LEU A 1 266 ? 12.207 5.074 -11.485 1.00 65.69 266 LEU A C 1
ATOM 2144 O O . LEU A 1 266 ? 13.177 4.533 -10.951 1.00 65.69 266 LEU A O 1
ATOM 2148 N N . LEU A 1 267 ? 12.320 5.832 -12.571 1.00 68.88 267 LEU A N 1
ATOM 2149 C CA . LEU A 1 267 ? 13.586 6.181 -13.200 1.00 68.88 267 LEU A CA 1
ATOM 2150 C C . LEU A 1 267 ? 13.958 7.625 -12.912 1.00 68.88 267 LEU A C 1
ATOM 2152 O O . LEU A 1 267 ? 13.204 8.550 -13.197 1.00 68.88 267 LEU A O 1
ATOM 2156 N N . CYS A 1 268 ? 15.167 7.801 -12.387 1.00 60.03 268 CYS A N 1
ATOM 2157 C CA . CYS A 1 268 ? 15.767 9.105 -12.134 1.00 60.03 268 CYS A CA 1
ATOM 2158 C C . CYS A 1 268 ? 17.246 9.028 -12.529 1.00 60.03 268 CYS A C 1
ATOM 2160 O O . CYS A 1 268 ? 18.043 8.445 -11.786 1.00 60.03 268 CYS A O 1
ATOM 2162 N N . SER A 1 269 ? 17.634 9.561 -13.692 1.00 55.41 269 SER A N 1
ATOM 2163 C CA . SER A 1 269 ? 19.050 9.703 -14.063 1.00 55.41 269 SER A CA 1
ATOM 2164 C C . SER A 1 269 ? 19.239 10.491 -15.354 1.00 55.41 269 SER A C 1
ATOM 2166 O O . SER A 1 269 ? 18.611 10.160 -16.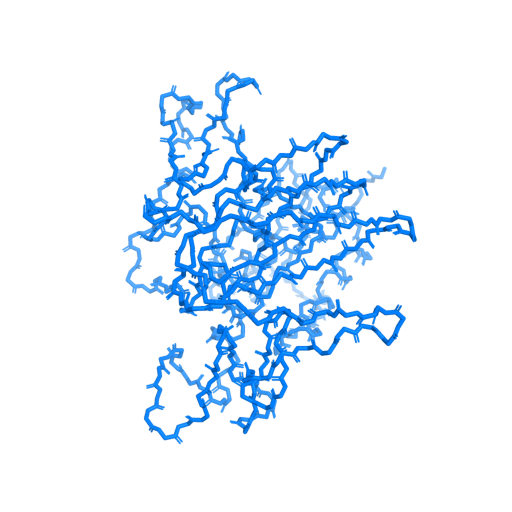341 1.00 55.41 269 SER A O 1
ATOM 2168 N N . TRP A 1 270 ? 20.222 11.394 -15.393 1.00 56.41 270 TRP A N 1
ATOM 2169 C CA . TRP A 1 270 ? 20.679 12.119 -16.594 1.00 56.41 270 TRP A CA 1
ATOM 2170 C C . TRP A 1 270 ? 21.423 11.245 -17.621 1.00 56.41 270 TRP A C 1
ATOM 2172 O O . TRP A 1 270 ? 22.018 11.758 -18.567 1.00 56.41 270 TRP A O 1
ATOM 2182 N N . ARG A 1 271 ? 21.491 9.931 -17.393 1.00 56.72 271 ARG A N 1
ATOM 2183 C CA . ARG A 1 271 ? 22.215 8.977 -18.237 1.00 56.72 271 ARG A CA 1
ATOM 2184 C C . ARG A 1 271 ? 21.227 8.100 -18.985 1.00 56.72 271 ARG A C 1
ATOM 2186 O O . ARG A 1 271 ? 20.136 7.829 -18.497 1.00 56.72 271 ARG A O 1
ATOM 2193 N N . TYR A 1 272 ? 21.643 7.632 -20.153 1.00 59.00 272 TYR A N 1
ATOM 2194 C CA . TYR A 1 272 ? 20.921 6.597 -20.874 1.00 59.00 272 TYR A CA 1
ATOM 2195 C C . TYR A 1 272 ? 21.024 5.275 -20.106 1.00 59.00 272 TYR A C 1
ATOM 2197 O O . TYR A 1 272 ? 22.130 4.770 -19.901 1.00 59.00 272 TYR A O 1
ATOM 2205 N N . TRP A 1 273 ? 19.885 4.724 -19.688 1.00 62.94 273 TRP A N 1
ATOM 2206 C CA . TRP A 1 273 ? 19.808 3.409 -19.053 1.00 62.94 273 TRP A CA 1
ATOM 2207 C C . TRP A 1 273 ? 19.005 2.461 -19.948 1.00 62.94 273 TRP A C 1
ATOM 2209 O O . TRP A 1 273 ? 17.802 2.668 -20.132 1.00 62.94 273 TRP A O 1
ATOM 2219 N N . PRO A 1 274 ? 19.639 1.431 -20.536 1.00 62.25 274 PRO A N 1
ATOM 2220 C CA . PRO A 1 274 ? 18.904 0.382 -21.221 1.00 62.25 274 PRO A CA 1
ATOM 2221 C C . PRO A 1 274 ? 18.188 -0.493 -20.191 1.00 62.25 274 PRO A C 1
ATOM 2223 O O . PRO A 1 274 ? 18.828 -1.137 -19.362 1.00 62.25 274 PRO A O 1
ATOM 2226 N N . ILE A 1 275 ? 16.861 -0.539 -20.262 1.00 65.50 275 ILE A N 1
ATOM 2227 C CA . ILE A 1 275 ? 16.027 -1.432 -19.459 1.00 65.50 275 ILE A CA 1
ATOM 2228 C C . ILE A 1 275 ? 15.478 -2.508 -20.370 1.00 65.50 275 ILE A C 1
ATOM 2230 O O . ILE A 1 275 ? 14.821 -2.230 -21.371 1.00 65.50 275 ILE A O 1
ATOM 2234 N N . GLN A 1 276 ? 15.733 -3.760 -20.022 1.00 65.38 276 GLN A N 1
ATOM 2235 C CA . GLN A 1 276 ? 15.110 -4.872 -20.717 1.00 65.38 276 GLN A CA 1
ATOM 2236 C C . GLN A 1 276 ? 13.704 -5.070 -20.176 1.00 65.38 276 GLN A C 1
ATOM 2238 O O . GLN A 1 276 ? 13.517 -5.454 -19.024 1.00 65.38 276 GLN A O 1
ATOM 2243 N N . VAL A 1 277 ? 12.718 -4.807 -21.027 1.00 64.19 277 VAL A N 1
ATOM 2244 C CA . VAL A 1 277 ? 11.317 -5.059 -20.723 1.00 64.19 277 VAL A CA 1
ATOM 2245 C C . VAL A 1 277 ? 10.907 -6.330 -21.445 1.00 64.19 277 VAL A C 1
ATOM 2247 O O . VAL A 1 277 ? 10.929 -6.409 -22.677 1.00 64.19 277 VAL A O 1
ATOM 2250 N N . LYS A 1 278 ? 10.523 -7.338 -20.662 1.00 62.09 278 LYS A N 1
ATOM 2251 C CA . LYS A 1 278 ? 9.893 -8.547 -21.184 1.00 62.09 278 LYS A CA 1
ATOM 2252 C C . LYS A 1 278 ? 8.392 -8.321 -21.228 1.00 62.09 278 LYS A C 1
ATOM 2254 O O . LYS A 1 278 ? 7.752 -8.136 -20.195 1.00 62.09 278 LYS A O 1
ATOM 2259 N N . SER A 1 279 ? 7.829 -8.323 -22.428 1.00 57.94 279 SER A N 1
ATOM 2260 C CA . SER A 1 279 ? 6.389 -8.194 -22.578 1.00 57.94 279 SER A CA 1
ATOM 2261 C C . SER A 1 279 ? 5.720 -9.554 -22.373 1.00 57.94 279 SER A C 1
ATOM 2263 O O . SER A 1 279 ? 6.075 -10.539 -23.011 1.00 57.94 279 SER A O 1
ATOM 2265 N N . GLU A 1 280 ? 4.710 -9.615 -21.505 1.00 56.78 280 GLU A N 1
ATOM 2266 C CA . GLU A 1 280 ? 3.850 -10.802 -21.337 1.00 56.78 280 GLU A CA 1
ATOM 2267 C C . GLU A 1 280 ? 2.811 -10.950 -22.468 1.00 56.78 280 GLU A C 1
ATOM 2269 O O . GLU A 1 280 ? 1.966 -11.840 -22.452 1.00 56.78 280 GLU A O 1
ATOM 2274 N N . SER A 1 281 ? 2.814 -10.022 -23.426 1.00 59.50 281 SER A N 1
ATOM 2275 C CA . SER A 1 281 ? 1.895 -9.964 -24.566 1.00 59.50 281 SER A CA 1
ATOM 2276 C C . SER A 1 281 ? 2.585 -9.300 -25.762 1.00 59.50 281 SER A C 1
ATOM 2278 O O . SER A 1 281 ? 3.722 -8.873 -25.646 1.00 59.50 281 SER A O 1
ATOM 2280 N N . ASN A 1 282 ? 1.894 -9.076 -26.875 1.00 59.34 282 ASN A N 1
ATOM 2281 C CA . ASN A 1 282 ? 2.468 -8.332 -28.006 1.00 59.34 282 ASN A CA 1
ATOM 2282 C C . ASN A 1 282 ? 2.410 -6.797 -27.836 1.00 59.34 282 ASN A C 1
ATOM 2284 O O . ASN A 1 282 ? 2.510 -6.074 -28.820 1.00 59.34 282 ASN A O 1
ATOM 2288 N N . THR A 1 283 ? 2.193 -6.278 -26.621 1.00 61.09 283 THR A N 1
ATOM 2289 C CA . THR A 1 283 ? 2.077 -4.830 -26.373 1.00 61.09 283 THR A CA 1
ATOM 2290 C C . THR A 1 283 ? 2.767 -4.443 -25.075 1.00 61.09 283 THR A C 1
ATOM 2292 O O . THR A 1 283 ? 2.448 -5.000 -24.022 1.00 61.09 283 THR A O 1
ATOM 2295 N N . VAL A 1 284 ? 3.619 -3.422 -25.133 1.00 65.56 284 VAL A N 1
ATOM 2296 C CA . VAL A 1 284 ? 4.134 -2.709 -23.962 1.00 65.56 284 VAL A CA 1
ATOM 2297 C C . VAL A 1 284 ? 3.379 -1.394 -23.861 1.00 65.56 284 VAL A C 1
ATOM 2299 O O . VAL A 1 284 ? 3.273 -0.653 -24.832 1.00 65.56 284 VAL A O 1
ATOM 2302 N N . LEU A 1 285 ? 2.821 -1.131 -22.689 1.00 66.44 285 LEU A N 1
ATOM 2303 C CA . LEU A 1 285 ? 2.216 0.151 -22.376 1.00 66.44 285 LEU A CA 1
ATOM 2304 C C . LEU A 1 285 ? 3.245 0.935 -21.575 1.00 66.44 285 LEU A C 1
ATOM 2306 O O . LEU A 1 285 ? 3.872 0.342 -20.705 1.00 66.44 285 LEU A O 1
ATOM 2310 N N . ILE A 1 286 ? 3.461 2.201 -21.919 1.00 69.12 286 ILE A N 1
ATOM 2311 C CA . ILE A 1 286 ? 4.399 3.081 -21.224 1.00 69.12 286 ILE A CA 1
ATOM 2312 C C . ILE A 1 286 ? 3.617 4.314 -20.817 1.00 69.12 286 ILE A C 1
ATOM 2314 O O . ILE A 1 286 ? 3.116 5.050 -21.665 1.00 69.12 286 ILE A O 1
ATOM 2318 N N . TYR A 1 287 ? 3.528 4.535 -19.513 1.00 67.25 287 TYR A N 1
ATOM 2319 C CA . TYR A 1 287 ? 3.060 5.800 -18.971 1.00 67.25 287 TYR A CA 1
ATOM 2320 C C . TYR A 1 287 ? 4.260 6.622 -18.561 1.00 67.25 287 TYR A C 1
ATOM 2322 O O . TYR A 1 287 ? 5.202 6.088 -17.987 1.00 67.25 287 TYR A O 1
ATOM 2330 N N . PHE A 1 288 ? 4.199 7.909 -18.868 1.00 68.88 288 PHE A N 1
ATOM 2331 C CA . PHE A 1 288 ? 5.185 8.896 -18.482 1.00 68.88 288 PHE A CA 1
ATOM 2332 C C . PHE A 1 288 ? 4.451 9.987 -17.716 1.00 68.88 288 PHE A C 1
ATOM 2334 O O . PHE A 1 288 ? 3.532 10.609 -18.249 1.00 68.88 288 PHE A O 1
ATOM 2341 N N . ASN A 1 289 ? 4.849 10.205 -16.468 1.00 64.06 289 ASN A N 1
ATOM 2342 C CA . ASN A 1 289 ? 4.417 11.361 -15.699 1.00 64.06 289 ASN A CA 1
ATOM 2343 C C . ASN A 1 289 ? 5.652 12.199 -15.374 1.00 64.06 289 ASN A C 1
ATOM 2345 O O . ASN A 1 289 ? 6.459 11.807 -14.530 1.00 64.06 289 ASN A O 1
ATOM 2349 N N . GLY A 1 290 ? 5.819 13.301 -16.100 1.00 62.22 290 GLY A N 1
ATOM 2350 C CA . GLY A 1 290 ? 6.896 14.253 -15.879 1.00 62.22 290 GLY A CA 1
ATOM 2351 C C . GLY A 1 290 ? 6.557 15.167 -14.709 1.00 62.22 290 GLY A C 1
ATOM 2352 O O . GLY A 1 290 ? 5.547 15.864 -14.747 1.00 62.22 290 GLY A O 1
ATOM 2353 N N . ALA A 1 291 ? 7.401 15.184 -13.677 1.00 58.16 291 ALA A N 1
ATOM 2354 C CA . ALA A 1 291 ? 7.213 16.075 -12.530 1.00 58.16 291 ALA A CA 1
ATOM 2355 C C . ALA A 1 291 ? 7.405 17.568 -12.882 1.00 58.16 291 ALA A C 1
ATOM 2357 O O . ALA A 1 291 ? 6.973 18.437 -12.128 1.00 58.16 291 ALA A O 1
ATOM 2358 N N . GLU A 1 292 ? 8.041 17.863 -14.020 1.00 64.19 292 GLU A N 1
ATOM 2359 C CA . GLU A 1 292 ? 8.384 19.212 -14.476 1.00 64.19 292 GLU A CA 1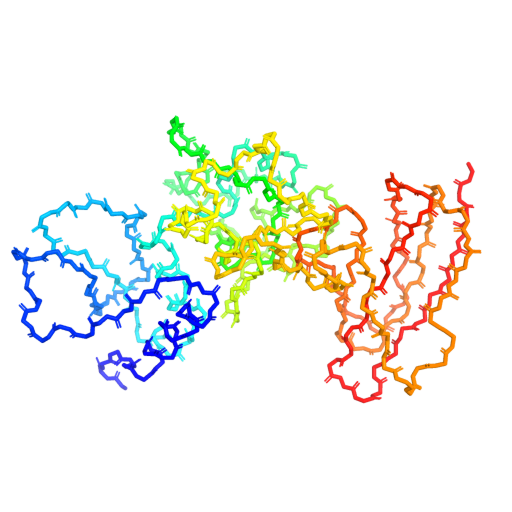
ATOM 2360 C C . GLU A 1 292 ? 8.044 19.396 -15.963 1.00 64.19 292 GLU A C 1
ATOM 2362 O O . GLU A 1 292 ? 8.013 18.437 -16.735 1.00 64.19 292 GLU A O 1
ATOM 2367 N N . ASN A 1 293 ? 7.833 20.646 -16.387 1.00 62.75 293 ASN A N 1
ATOM 2368 C CA . ASN A 1 293 ? 7.413 20.989 -17.755 1.00 62.75 293 ASN A CA 1
ATOM 2369 C C . ASN A 1 293 ? 8.442 20.633 -18.845 1.00 62.75 293 ASN A C 1
ATOM 2371 O O . ASN A 1 293 ? 8.088 20.549 -20.017 1.00 62.75 293 ASN A O 1
ATOM 2375 N N . ASN A 1 294 ? 9.710 20.465 -18.479 1.00 65.69 294 ASN A N 1
ATOM 2376 C CA . ASN A 1 294 ? 10.813 20.081 -19.364 1.00 65.69 294 ASN A CA 1
ATOM 2377 C C . ASN A 1 294 ? 11.153 18.584 -19.273 1.00 65.69 294 ASN A C 1
ATOM 2379 O O . ASN A 1 294 ? 12.104 18.143 -19.921 1.00 65.69 294 ASN A O 1
ATOM 2383 N N . ALA A 1 295 ? 10.419 17.807 -18.472 1.00 62.19 295 ALA A N 1
ATOM 2384 C CA . ALA A 1 295 ? 10.632 16.376 -18.394 1.00 62.19 295 ALA A CA 1
ATOM 2385 C C . ALA A 1 295 ? 10.245 15.749 -19.738 1.00 62.19 295 ALA A C 1
ATOM 2387 O O . ALA A 1 295 ? 9.115 15.891 -20.211 1.00 62.19 295 ALA A O 1
ATOM 2388 N N . PHE A 1 296 ? 11.178 15.018 -20.340 1.00 61.59 296 PHE A N 1
ATOM 2389 C CA . PHE A 1 296 ? 10.923 14.245 -21.546 1.00 61.59 296 PHE A CA 1
ATOM 2390 C C . PHE A 1 296 ? 11.461 12.826 -21.401 1.00 61.59 296 PHE A C 1
ATOM 2392 O O . PHE A 1 296 ? 12.388 12.548 -20.638 1.00 61.59 296 PHE A O 1
ATOM 2399 N N . ILE A 1 297 ? 10.854 11.932 -22.169 1.00 63.53 297 ILE A N 1
ATOM 2400 C CA . ILE A 1 297 ? 11.272 10.551 -22.339 1.00 63.53 297 ILE A CA 1
ATOM 2401 C C . ILE A 1 297 ? 11.674 10.363 -23.794 1.00 63.53 297 ILE A C 1
ATOM 2403 O O . ILE A 1 297 ? 10.884 10.602 -24.706 1.00 63.53 297 ILE A O 1
ATOM 2407 N N . GLN A 1 298 ? 12.895 9.889 -24.008 1.00 61.84 298 GLN A N 1
ATOM 2408 C CA . GLN A 1 298 ? 13.296 9.327 -25.289 1.00 61.84 298 GLN A CA 1
ATOM 2409 C C . GLN A 1 298 ? 13.498 7.829 -25.104 1.00 61.84 298 GLN A C 1
ATOM 2411 O O . GLN A 1 298 ? 14.224 7.418 -24.198 1.00 61.84 298 GLN A O 1
ATOM 2416 N N . PHE A 1 299 ? 12.860 7.024 -25.953 1.00 61.09 299 PHE A N 1
ATOM 2417 C CA . PHE A 1 299 ? 13.059 5.582 -25.968 1.00 61.09 299 PHE A CA 1
ATOM 2418 C C . PHE A 1 299 ? 13.529 5.097 -27.339 1.00 61.09 299 PHE A C 1
ATOM 2420 O O . PHE A 1 299 ? 12.990 5.487 -28.372 1.00 61.09 299 PHE A O 1
ATOM 2427 N N . GLY A 1 300 ? 14.541 4.233 -27.336 1.00 58.34 300 GLY A N 1
ATOM 2428 C CA . GLY A 1 300 ? 14.848 3.345 -28.458 1.00 58.34 300 GLY A CA 1
ATOM 2429 C C . GLY A 1 300 ? 14.378 1.936 -28.119 1.00 58.34 300 GLY A C 1
ATOM 2430 O O . GLY A 1 300 ? 14.474 1.538 -26.960 1.00 58.34 300 GLY A O 1
ATOM 2431 N N . PHE A 1 301 ? 13.882 1.185 -29.097 1.00 59.72 301 PHE A N 1
ATOM 2432 C CA . PHE A 1 301 ? 13.569 -0.232 -28.927 1.00 59.72 301 PHE A CA 1
ATOM 2433 C C . PHE A 1 301 ? 14.344 -1.059 -29.954 1.00 59.72 301 PHE A C 1
ATOM 2435 O O . PHE A 1 301 ? 14.587 -0.619 -31.076 1.00 59.72 301 PHE A O 1
ATOM 2442 N N . LYS A 1 302 ? 14.752 -2.259 -29.547 1.00 57.19 302 LYS A N 1
ATOM 2443 C CA . LYS A 1 302 ? 15.306 -3.285 -30.430 1.00 57.19 302 LYS A CA 1
ATOM 2444 C C . LYS A 1 302 ? 14.618 -4.599 -30.100 1.00 57.19 302 LYS A C 1
ATOM 2446 O O . LYS A 1 302 ? 14.654 -5.007 -28.937 1.00 57.19 302 LYS A O 1
ATOM 2451 N N . GLU A 1 303 ? 14.010 -5.233 -31.098 1.00 56.19 303 GLU A N 1
ATOM 2452 C CA . GLU A 1 303 ? 13.541 -6.612 -30.976 1.00 56.19 303 GLU A CA 1
ATOM 2453 C C . GLU A 1 303 ? 14.752 -7.523 -30.748 1.00 56.19 303 GLU A C 1
ATOM 2455 O O . GLU A 1 303 ? 15.735 -7.476 -31.493 1.00 56.19 303 GLU A O 1
ATOM 2460 N N . VAL A 1 304 ? 14.710 -8.312 -29.677 1.00 53.81 304 VAL A N 1
ATOM 2461 C CA . VAL A 1 304 ? 15.704 -9.355 -29.419 1.00 53.81 304 VAL A CA 1
ATOM 2462 C C . VAL A 1 304 ? 15.054 -10.689 -29.779 1.00 53.81 304 VAL A C 1
ATOM 2464 O O . VAL A 1 304 ? 14.183 -11.163 -29.050 1.00 53.81 304 VAL A O 1
ATOM 2467 N N . SER A 1 305 ? 15.427 -11.228 -30.942 1.00 53.59 305 SER A N 1
ATOM 2468 C CA . SER A 1 305 ? 15.020 -12.549 -31.443 1.00 53.59 305 SER A CA 1
ATOM 2469 C C . SER A 1 305 ? 15.710 -13.680 -30.695 1.00 53.59 305 SER A C 1
ATOM 2471 O O . SER A 1 305 ? 16.949 -13.561 -30.539 1.00 53.59 305 SER A O 1
#

InterPro domains:
  IPR001506 Peptidase M12A [PF01400] (2-179)
  IPR001506 Peptidase M12A [PR00480] (9-27)
  IPR001506 Peptidase M12A [PR00480] (67-85)
  IPR001506 Peptidase M12A [PR00480] (86-103)
  IPR001506 Peptidase M12A [PR00480] (125-140)
  IPR001506 Peptidase M12A [PR00480] (166-179)
  IPR001506 Peptidase M12A [PS51864] (1-180)
  IPR006026 Peptidase, metallopeptidase [SM00235] (2-130)
  IPR024079 Metallopeptidase, catalytic domain superfamily [G3DSA:3.40.390.10] (1-183)

Mean predicted aligned error: 8.63 Å

Radius of gyration: 20.87 Å; Cα contacts (8 Å, |Δi|>4): 602; chains: 1; bounding box: 48×40×61 Å

Solvent-accessible surface area (backbone atoms only — not comparable to full-atom values): 17466 Å² total; per-residue (Å²): 135,97,65,69,38,62,67,38,46,52,50,29,53,49,53,49,36,75,69,34,78,57,80,88,77,92,60,96,80,69,43,76,78,34,64,51,82,44,82,42,86,41,96,52,72,44,42,51,61,23,83,78,53,88,60,26,49,43,61,34,31,27,22,57,68,40,24,70,36,44,21,48,43,41,35,34,50,36,14,42,68,48,46,65,48,48,71,29,41,90,66,30,76,80,47,40,46,72,42,73,89,37,42,36,89,88,52,66,71,84,60,48,57,73,86,57,87,85,68,73,73,66,85,54,62,85,38,48,41,23,37,45,17,60,38,23,50,59,63,31,69,43,97,88,44,63,18,40,41,45,68,82,45,72,48,42,34,75,33,23,37,41,55,76,54,77,33,63,59,56,43,47,48,48,30,50,73,70,33,42,80,61,46,82,75,65,64,93,57,91,91,58,72,72,43,32,68,65,24,42,67,26,57,90,42,59,83,28,31,47,46,39,89,63,35,28,64,54,38,16,78,38,70,57,80,74,62,86,89,54,77,94,84,81,81,95,60,82,38,68,29,30,44,38,34,36,40,27,53,53,57,34,42,41,34,39,75,89,43,49,36,64,46,43,39,58,46,70,43,91,51,77,48,74,42,76,46,73,40,92,44,61,58,77,53,77,48,80,54,55,86,46,97,81,39,52,82,47,75,46,77,44,82,61,130

Organism: Strongyloides venezuelensis (NCBI:txid75913)

Nearest PDB structures (foldseek):
  3edi-assembly1_A  TM=9.008E-01  e=1.310E-11  Homo sapiens
  8a28-assembly2_B  TM=8.720E-01  e=2.809E-10  Limulus polyphemus
  7uai-assembly1_D  TM=5.467E-01  e=4.609E-14  Homo sapiens
  7uai-assembly1_C  TM=5.430E-01  e=5.520E-14  Homo sapiens
  8a28-assembly1_A  TM=5.154E-01  e=5.998E-12  Limulus polyphemus

pLDDT: mean 81.72, std 16.33, range [40.25, 98.69]

Foldseek 3Di:
DPDFDVVLLVVLQVVLVVLAVDDDDDDPPADQQAEDEDEDEDPDFAFAAECPDDGGYTYGYDHNVLSVFNLSSNQRVLRNLRDAALLLAPCNVVWKDFDPVFAPPPCVVSNHNDPDPPDDLLPFDRALQASSFAQQCPRGPDNPHGRMATPADRLSNVNGNDRHDGWPSSSSVSRQPPLPQQPPHSDDDPPFQAAPLRWDADSVDRQATDAHPQFDDRRSPHGDDDDPVDDDPDDQFQAQKKFKWKQKDAWWFWDWSSCSGTHGGIDGDNDTDTDIDGHPGRDTDTDTDDPDPPIDIDIDIDHDD

Sequence (305 aa):
MTELNNNIIKKALKEIENNTCIRFKENNLLNNNNKGIIFEKSKVCSSYVGLAFSNIKQTVNLTIECSNEKGYVLHEVGHALGLLHEHCRTDRDNFVTIDFNNIKTGLNGNFKIPTSVNYKNYSTHYDYGSIMHYNSYEFSTSYWRKVLTSKIHTEYDRMMGQRSYMTFNDYKKINLLYCSKCNKTGEKDKGKVVCLNGGYVDYKNCSRCICPFGYTGDLCSEIMKSDERCNKTTFNEIIRYSTIGLLVHIIVSFIYKLDKGTTGLLLCSWRYWPIQVKSESNTVLIYFNGAENNAFIQFGFKEVS

Secondary structure (DSSP, 8-state):
--S--HHHHHHHHHHHHHHSS------TT--TTS-EEEEEE-SS-EE-SS---SSSEEEEEE-HHHHHSHHHHHHHHHHHTTPPPGGG-TTGGGTEEE-GGGBPTT-GGGGPPP--TT---TTPPP-TT-TTPPPTTTTBSSTTS-SEEESS-GGGGGTTT--S---HHHHHHHHHHH-TTS-SSSS--TTS----TT-EE-SS-TTSEEPPTTEESTTS-EEPPPPTT----------SEEEEEEEEESEEEEB-TT--SS--EEEE-SS-EEEEEE-SSS----B--BSSTT-EEEEEEEE--